Protein AF-K3YM99-F1 (afdb_monomer)

Mean predicted aligned error: 8.45 Å

Secondary structure (DSSP, 8-state):
-------HHHHHHHHSTTPPPPHHHHHHHHHHHHHHHHHHTTSTTPPPEEE--HHHHHHHT-TT--GGG--THHHHHTT--GGG-SEEEEEEEETTEEEEEEEE-TTS---TT-PPP-PPP-PPPSSGGGHHHHHHHHHHH--SS------STTHHHHHHHHHHHHHH-TT-----HHHHHHHHHHHHHHTT--GGGTS------

Sequence (205 aa):
NGYCWVDQYKLSLSTMTGGWVHFHVMDCFSKMLSCHQQLIANLEGHIHQKYFEQNTVNILMTKSLNLECFKVDFLELVGFSLYNAGLVHIPCFNLNQWLLIVANFMHNNYNVIEFQLQYISVPKYKFRYDSGIYRIQFMQTYNGTRTVAFSNEDVIVIRAKFLYQLCTSQFNKTKSEFIRKFLKDNNKRARTYDWSSKVPIMPKL

InterPro domains:
  IPR038765 Papain-like cysteine peptidase superfamily [SSF54001] (16-171)

Solvent-accessible surface area (backbone atoms only — not comparable to full-atom values): 12772 Å² total; per-residue (Å²): 136,80,91,80,79,72,56,70,65,58,48,47,43,31,43,41,89,90,25,48,55,38,68,58,56,52,31,47,49,26,50,54,51,39,56,53,42,64,76,46,65,86,45,87,91,59,73,41,58,44,48,50,38,60,70,59,45,52,57,75,67,41,88,82,62,66,70,88,74,57,55,82,57,55,46,45,75,74,74,42,54,74,93,68,42,21,35,39,40,41,61,41,84,53,96,83,32,48,45,70,50,68,54,79,38,74,78,82,75,76,58,92,88,66,79,81,90,79,86,73,88,69,73,78,72,88,50,63,44,50,28,38,58,53,43,55,52,38,72,76,40,50,75,89,79,53,56,74,84,67,60,70,82,46,49,65,58,50,28,53,51,50,51,47,50,60,73,66,35,89,90,53,84,80,88,49,64,67,57,53,50,51,50,62,61,40,62,70,50,56,80,75,57,75,69,64,82,83,48,91,58,81,76,91,123

Foldseek 3Di:
DDDQDDDPVQLCQVLDPVRANDLSLVQLLQVLVQVVLVVCVPPPPDQREHEDGPVRLCVVPPPPDPPVPDDPCPCVVVVDDLQRHQKYWRWDQDPLATDIDIDGCNVVDDDPVDDDDDDADAEDAPDRRLRSLRSSQCSQAPPRHHGDHDYNVCSNVSSVVSSVCSLARPPDDDPDPVSVVVNVVCVVVVVPDDPCPPGPHPDPD

pLDDT: mean 81.98, std 17.25, range [25.78, 98.06]

Nearest PDB structures (foldseek):
  2io1-assembly3_E  TM=7.759E-01  e=9.306E-05  Homo sapiens
  2iy1-assembly2_C  TM=7.668E-01  e=1.423E-04  Homo sapiens
  2xre-assembly1_B  TM=7.768E-01  e=1.708E-04  Homo sapiens
  2xph-assembly1_A  TM=7.604E-01  e=1.512E-04  Homo sapiens
  2ckg-assembly2_B  TM=7.733E-01  e=3.134E-04  Homo sapiens

Radius of gyration: 17.78 Å; Cα contacts (8 Å, |Δi|>4): 208; chains: 1; bounding box: 40×35×54 Å

Structure (mmCIF, N/CA/C/O backbone):
data_AF-K3YM99-F1
#
_entry.id   AF-K3YM99-F1
#
loop_
_atom_site.group_PDB
_atom_site.id
_atom_site.type_symbol
_atom_site.label_atom_id
_atom_site.label_alt_id
_atom_site.label_comp_id
_atom_site.label_asym_id
_atom_site.label_entity_id
_atom_site.label_seq_id
_atom_site.pdbx_PDB_ins_code
_atom_site.Cartn_x
_atom_site.Cartn_y
_atom_site.Cartn_z
_atom_site.occupancy
_atom_site.B_iso_or_equiv
_atom_site.auth_seq_id
_atom_site.auth_comp_id
_atom_site.auth_asym_id
_atom_site.auth_atom_id
_atom_site.pdbx_PDB_model_num
ATOM 1 N N . ASN A 1 1 ? -6.354 17.317 -0.411 1.00 56.72 1 ASN A N 1
ATOM 2 C CA . ASN A 1 1 ? -5.275 16.339 -0.690 1.00 56.72 1 ASN A CA 1
ATOM 3 C C . ASN A 1 1 ? -4.257 16.925 -1.649 1.00 56.72 1 ASN A C 1
ATOM 5 O O . ASN A 1 1 ? -4.622 17.299 -2.755 1.00 56.72 1 ASN A O 1
ATOM 9 N N . GLY A 1 2 ? -3.003 17.053 -1.209 1.00 72.62 2 GLY A N 1
ATOM 10 C CA . GLY A 1 2 ? -1.902 17.528 -2.052 1.00 72.62 2 GLY A CA 1
ATOM 11 C C . GLY A 1 2 ? -1.426 16.470 -3.053 1.00 72.62 2 GLY A C 1
ATOM 12 O O . GLY A 1 2 ? -1.725 15.282 -2.913 1.00 72.62 2 GLY A O 1
ATOM 13 N N . TYR A 1 3 ? -0.649 16.885 -4.050 1.00 81.25 3 TYR A N 1
ATOM 14 C CA . TYR A 1 3 ? -0.033 15.976 -5.022 1.00 81.25 3 TYR A CA 1
ATOM 15 C C . TYR A 1 3 ? 1.012 15.059 -4.356 1.00 81.25 3 TYR A C 1
ATOM 17 O O . TYR A 1 3 ? 1.673 15.460 -3.402 1.00 81.25 3 TYR A O 1
ATOM 25 N N . CYS A 1 4 ? 1.164 13.821 -4.839 1.00 88.00 4 CYS A N 1
ATOM 26 C CA . CYS A 1 4 ? 2.340 12.985 -4.566 1.00 88.00 4 CYS A CA 1
ATOM 27 C C . CYS A 1 4 ? 3.141 12.854 -5.861 1.00 88.00 4 CYS A C 1
ATOM 29 O O . CYS A 1 4 ? 2.558 12.698 -6.936 1.00 88.00 4 CYS A O 1
ATOM 31 N N . TRP A 1 5 ? 4.463 12.946 -5.758 1.00 88.31 5 TRP A N 1
ATOM 32 C CA . TRP A 1 5 ? 5.368 12.816 -6.890 1.00 88.31 5 TRP A CA 1
ATOM 33 C C . TRP A 1 5 ? 6.353 11.691 -6.619 1.00 88.31 5 TRP A C 1
ATOM 35 O O . TRP A 1 5 ? 6.975 11.633 -5.560 1.00 88.31 5 TRP A O 1
ATOM 45 N N . VAL A 1 6 ? 6.536 10.832 -7.615 1.00 91.56 6 VAL A N 1
ATOM 46 C CA . VAL A 1 6 ? 7.605 9.843 -7.633 1.00 91.56 6 VAL A CA 1
ATOM 47 C C . VAL A 1 6 ? 8.420 10.030 -8.904 1.00 91.56 6 VAL A C 1
ATOM 49 O O . VAL A 1 6 ? 7.874 10.206 -9.994 1.00 91.56 6 VAL A O 1
ATOM 52 N N . ASP A 1 7 ? 9.739 10.048 -8.754 1.00 91.81 7 ASP A N 1
ATOM 53 C CA . ASP A 1 7 ? 10.651 10.078 -9.889 1.00 91.81 7 ASP A CA 1
ATOM 54 C C . ASP A 1 7 ? 10.785 8.685 -10.529 1.00 91.81 7 ASP A C 1
ATOM 56 O O . ASP A 1 7 ? 10.438 7.652 -9.947 1.00 91.81 7 ASP A O 1
ATOM 60 N N . GLN A 1 8 ? 11.287 8.656 -11.765 1.00 89.69 8 GLN A N 1
ATOM 61 C CA . GLN A 1 8 ? 11.447 7.415 -12.521 1.00 89.69 8 GLN A CA 1
ATOM 62 C C . GLN A 1 8 ? 12.364 6.418 -11.805 1.00 89.69 8 GLN A C 1
ATOM 64 O O . GLN A 1 8 ? 12.120 5.215 -11.878 1.00 89.69 8 GLN A O 1
ATOM 69 N N . TYR A 1 9 ? 13.391 6.897 -11.102 1.00 92.81 9 TYR A N 1
ATOM 70 C CA . TYR A 1 9 ? 14.349 6.049 -10.402 1.00 92.81 9 TYR A CA 1
ATOM 71 C C . TYR A 1 9 ? 13.684 5.282 -9.252 1.00 92.81 9 TYR A C 1
ATOM 73 O O . TYR A 1 9 ? 13.698 4.051 -9.243 1.00 92.81 9 TYR A O 1
ATOM 81 N N . LYS A 1 10 ? 13.009 5.988 -8.335 1.00 95.06 10 LYS A N 1
ATOM 82 C CA . LYS A 1 10 ? 12.275 5.393 -7.208 1.00 95.06 10 LYS A CA 1
ATOM 83 C C . LYS A 1 10 ? 11.190 4.435 -7.684 1.00 95.06 10 LYS A C 1
ATOM 85 O O . LYS A 1 10 ? 11.034 3.361 -7.102 1.00 95.06 10 LYS A O 1
ATOM 90 N N . LEU A 1 11 ? 10.458 4.799 -8.739 1.00 93.50 11 LEU A N 1
ATOM 91 C CA . LEU A 1 11 ? 9.418 3.943 -9.308 1.00 93.50 11 LEU A CA 1
ATOM 92 C C . LEU A 1 11 ? 10.006 2.664 -9.920 1.00 93.50 11 LEU A C 1
ATOM 94 O O . LEU A 1 11 ? 9.505 1.573 -9.648 1.00 93.50 11 LEU A O 1
ATOM 98 N N . SER A 1 12 ? 11.085 2.784 -10.697 1.00 91.19 12 SER A N 1
ATOM 99 C CA . SER A 1 12 ? 11.737 1.638 -11.346 1.00 91.19 12 SER A CA 1
ATOM 100 C C . SER A 1 12 ? 12.315 0.678 -10.310 1.00 91.19 12 SER A C 1
ATOM 102 O O . SER A 1 12 ? 12.021 -0.514 -10.347 1.00 91.19 12 SER A O 1
ATOM 104 N N . LEU A 1 13 ? 13.044 1.196 -9.316 1.00 94.50 13 LEU A N 1
ATOM 105 C CA . LEU A 1 13 ? 13.561 0.376 -8.221 1.00 94.50 13 LEU A CA 1
ATOM 106 C C . LEU A 1 13 ? 12.447 -0.282 -7.408 1.00 94.50 13 LEU A C 1
ATOM 108 O O . LEU A 1 13 ? 12.600 -1.417 -6.987 1.00 94.50 13 LEU A O 1
ATOM 112 N N . SER A 1 14 ? 11.316 0.390 -7.204 1.00 96.25 14 SER A N 1
ATOM 113 C CA . SER A 1 14 ? 10.206 -0.191 -6.441 1.00 96.25 14 SER A CA 1
ATOM 114 C C . SER A 1 14 ? 9.474 -1.303 -7.185 1.00 96.25 14 SER A C 1
ATOM 116 O O . SER A 1 14 ? 8.823 -2.127 -6.550 1.00 96.25 14 SER A O 1
ATOM 118 N N . THR A 1 15 ? 9.556 -1.327 -8.516 1.00 93.06 15 THR A N 1
ATOM 119 C CA . THR A 1 15 ? 8.793 -2.248 -9.372 1.00 93.06 15 THR A CA 1
ATOM 120 C C . THR A 1 15 ? 9.658 -3.333 -10.012 1.00 93.06 15 THR A C 1
ATOM 122 O O . THR A 1 15 ? 9.119 -4.359 -10.409 1.00 93.06 15 THR A O 1
ATOM 125 N N . MET A 1 16 ? 10.985 -3.196 -10.035 1.00 94.19 16 MET A N 1
ATOM 126 C CA . MET A 1 16 ? 11.882 -4.254 -10.513 1.00 94.19 16 MET A CA 1
ATOM 127 C C . MET A 1 16 ? 11.974 -5.444 -9.544 1.00 94.19 16 MET A C 1
ATOM 129 O O . MET A 1 16 ? 11.747 -5.315 -8.339 1.00 94.19 16 MET A O 1
ATOM 133 N N . THR A 1 17 ? 12.359 -6.611 -10.058 1.00 93.69 17 THR A N 1
ATOM 134 C CA . THR A 1 17 ? 12.665 -7.797 -9.244 1.00 93.69 17 THR A CA 1
ATOM 135 C C . THR A 1 17 ? 13.801 -7.507 -8.258 1.00 93.69 17 THR A C 1
ATOM 137 O O . THR A 1 17 ? 14.795 -6.884 -8.623 1.00 93.69 17 THR A O 1
ATOM 140 N N . GLY A 1 18 ? 13.656 -7.934 -6.999 1.00 93.81 18 GLY A N 1
ATOM 141 C CA . GLY A 1 18 ? 14.628 -7.642 -5.930 1.00 93.81 18 GLY A CA 1
ATOM 142 C C . GLY A 1 18 ? 14.528 -6.229 -5.343 1.00 93.81 18 GLY A C 1
ATOM 143 O O . GLY A 1 18 ? 15.205 -5.906 -4.369 1.00 93.81 18 GLY A O 1
ATOM 144 N N . GLY A 1 19 ? 13.680 -5.382 -5.923 1.00 95.38 19 GLY A N 1
ATOM 145 C CA . GLY A 1 19 ? 13.523 -3.989 -5.552 1.00 95.38 19 GLY A CA 1
ATOM 146 C C . GLY A 1 19 ? 12.604 -3.758 -4.352 1.00 95.38 19 GLY A C 1
ATOM 147 O O . GLY A 1 19 ? 11.525 -4.351 -4.254 1.00 95.38 19 GLY A O 1
ATOM 148 N N . TRP A 1 20 ? 13.006 -2.859 -3.454 1.00 97.00 20 TRP A N 1
ATOM 149 C CA . TRP A 1 20 ? 12.193 -2.430 -2.314 1.00 97.00 20 TRP A CA 1
ATOM 150 C C . TRP A 1 20 ? 11.190 -1.359 -2.726 1.00 97.00 20 TRP A C 1
ATOM 152 O O . TRP A 1 20 ? 11.562 -0.369 -3.353 1.00 97.00 20 TRP A O 1
ATOM 162 N N . VAL A 1 21 ? 9.934 -1.508 -2.300 1.00 97.69 21 VAL A N 1
ATOM 163 C CA . VAL A 1 21 ? 8.934 -0.447 -2.469 1.00 97.69 21 VAL A CA 1
ATOM 164 C C . VAL A 1 21 ? 9.325 0.760 -1.620 1.00 97.69 21 VAL A C 1
ATOM 166 O O . VAL A 1 21 ? 9.369 0.680 -0.392 1.00 97.69 21 VAL A O 1
ATOM 169 N N . HIS A 1 22 ? 9.599 1.879 -2.284 1.00 96.94 22 HIS A N 1
ATOM 170 C CA . HIS A 1 22 ? 9.892 3.160 -1.654 1.00 96.94 22 HIS A CA 1
ATOM 171 C C . HIS A 1 22 ? 8.612 3.784 -1.068 1.00 96.94 22 HIS A C 1
ATOM 173 O O . HIS A 1 22 ? 7.539 3.665 -1.658 1.00 96.94 22 HIS A O 1
ATOM 179 N N . PHE A 1 23 ? 8.708 4.520 0.044 1.00 95.38 23 PHE A N 1
ATOM 180 C CA . PHE A 1 23 ? 7.537 5.114 0.711 1.00 95.38 23 PHE A CA 1
ATOM 181 C C . PHE A 1 23 ? 6.733 6.063 -0.197 1.00 95.38 23 PHE A C 1
ATOM 183 O O . PHE A 1 23 ? 5.523 5.931 -0.273 1.00 95.38 23 PHE A O 1
ATOM 190 N N . HIS A 1 24 ? 7.382 6.910 -1.008 1.00 95.56 24 HIS A N 1
ATOM 191 C CA . HIS A 1 24 ? 6.669 7.690 -2.039 1.00 95.56 24 HIS A CA 1
ATOM 192 C C . HIS A 1 24 ? 5.866 6.838 -3.044 1.00 95.56 24 HIS A C 1
ATOM 194 O O . HIS A 1 24 ? 4.837 7.292 -3.534 1.00 95.56 24 HIS A O 1
ATOM 200 N N . VAL A 1 25 ? 6.313 5.617 -3.375 1.00 96.56 25 VAL A N 1
ATOM 201 C CA . VAL A 1 25 ? 5.539 4.707 -4.241 1.00 96.56 25 VAL A CA 1
ATOM 202 C C . VAL A 1 25 ? 4.337 4.157 -3.480 1.00 96.56 25 VAL A C 1
ATOM 204 O O . VAL A 1 25 ? 3.243 4.126 -4.040 1.00 96.56 25 VAL A O 1
ATOM 207 N N . MET A 1 26 ? 4.509 3.793 -2.206 1.00 97.44 26 MET A N 1
ATOM 208 C CA . MET A 1 26 ? 3.396 3.414 -1.329 1.00 97.44 26 MET A CA 1
ATOM 209 C C . MET A 1 26 ? 2.360 4.545 -1.221 1.00 97.44 26 MET A C 1
ATOM 211 O O . MET A 1 26 ? 1.177 4.299 -1.428 1.00 97.44 26 MET A O 1
ATOM 215 N N . ASP A 1 27 ? 2.795 5.792 -1.019 1.00 96.00 27 ASP A N 1
ATOM 216 C CA . ASP A 1 27 ? 1.914 6.967 -0.967 1.00 96.00 27 ASP A CA 1
ATOM 217 C C . ASP A 1 27 ? 1.163 7.192 -2.283 1.00 96.00 27 ASP A C 1
ATOM 219 O O . ASP A 1 27 ? -0.022 7.532 -2.275 1.00 96.00 27 ASP A O 1
ATOM 223 N N . CYS A 1 28 ? 1.821 6.969 -3.428 1.00 95.44 28 CYS A N 1
ATOM 224 C CA . CYS A 1 28 ? 1.155 7.011 -4.730 1.00 95.44 28 CYS A CA 1
ATOM 225 C C . CYS A 1 28 ? 0.026 5.972 -4.811 1.00 95.44 28 CYS A C 1
ATOM 227 O O . CYS A 1 28 ? -1.057 6.298 -5.300 1.00 95.44 28 CYS A O 1
ATOM 229 N N . PHE A 1 29 ? 0.241 4.753 -4.302 1.00 96.25 29 PHE A N 1
ATOM 230 C CA . PHE A 1 29 ? -0.818 3.745 -4.204 1.00 96.25 29 PHE A CA 1
ATOM 231 C C . PHE A 1 29 ? -1.921 4.163 -3.231 1.00 96.25 29 PHE A C 1
ATOM 233 O O . PHE A 1 29 ? -3.083 4.140 -3.628 1.00 96.25 29 PHE A O 1
ATOM 240 N N . SER A 1 30 ? -1.593 4.604 -2.013 1.00 95.56 30 SER A N 1
ATOM 241 C CA . SER A 1 30 ? -2.581 5.078 -1.030 1.00 95.56 30 SER A CA 1
ATOM 242 C C . SER A 1 30 ? -3.477 6.181 -1.604 1.00 95.56 30 SER A C 1
ATOM 244 O O . SER A 1 30 ? -4.703 6.112 -1.485 1.00 95.56 30 SER A O 1
ATOM 246 N N . LYS A 1 31 ? -2.899 7.169 -2.303 1.00 93.75 31 LYS A N 1
ATOM 247 C CA . LYS A 1 31 ? -3.666 8.242 -2.959 1.00 93.75 31 LYS A CA 1
ATOM 248 C C . LYS A 1 31 ? -4.509 7.736 -4.114 1.00 93.75 31 LYS A C 1
ATOM 250 O O . LYS A 1 31 ? -5.690 8.060 -4.183 1.00 93.75 31 LYS A O 1
ATOM 255 N N . MET A 1 32 ? -3.924 6.939 -5.006 1.00 94.19 32 MET A N 1
ATOM 256 C CA . MET A 1 32 ? -4.647 6.387 -6.150 1.00 94.19 32 MET A CA 1
ATOM 257 C C . MET A 1 32 ? -5.848 5.552 -5.690 1.00 94.19 32 MET A C 1
ATOM 259 O O . MET A 1 32 ? -6.939 5.702 -6.234 1.00 94.19 32 MET A O 1
ATOM 263 N N . LEU A 1 33 ? -5.668 4.699 -4.678 1.00 94.31 33 LEU A N 1
ATOM 264 C CA . LEU A 1 33 ? -6.749 3.900 -4.105 1.00 94.31 33 LEU A CA 1
ATOM 265 C C . LEU A 1 33 ? -7.797 4.784 -3.422 1.00 94.31 33 LEU A C 1
ATOM 267 O O . LEU A 1 33 ? -8.984 4.570 -3.640 1.00 94.31 33 LEU A O 1
ATOM 271 N N . SER A 1 34 ? -7.386 5.832 -2.702 1.00 92.12 34 SER A N 1
ATOM 272 C CA . SER A 1 34 ? -8.318 6.815 -2.127 1.00 92.12 34 SER A CA 1
ATOM 273 C C . SER A 1 34 ? -9.172 7.508 -3.198 1.00 92.12 34 SER A C 1
ATOM 275 O O . SER A 1 34 ? -10.373 7.680 -3.011 1.00 92.12 34 SER A O 1
ATOM 277 N N . CYS A 1 35 ? -8.586 7.874 -4.343 1.00 91.75 35 CYS A N 1
ATOM 278 C CA . CYS A 1 35 ? -9.335 8.439 -5.467 1.00 91.75 35 CYS A CA 1
ATOM 279 C C . CYS A 1 35 ? -10.307 7.423 -6.084 1.00 91.75 35 CYS A C 1
ATOM 281 O O . CYS A 1 35 ? -11.428 7.789 -6.425 1.00 91.75 35 CYS A O 1
ATOM 283 N N . HIS A 1 36 ? -9.922 6.147 -6.198 1.00 90.94 36 HIS A N 1
ATOM 284 C CA . HIS A 1 36 ? -10.840 5.104 -6.664 1.00 90.94 36 HIS A CA 1
ATOM 285 C C . HIS A 1 36 ? -12.025 4.905 -5.711 1.00 90.94 36 HIS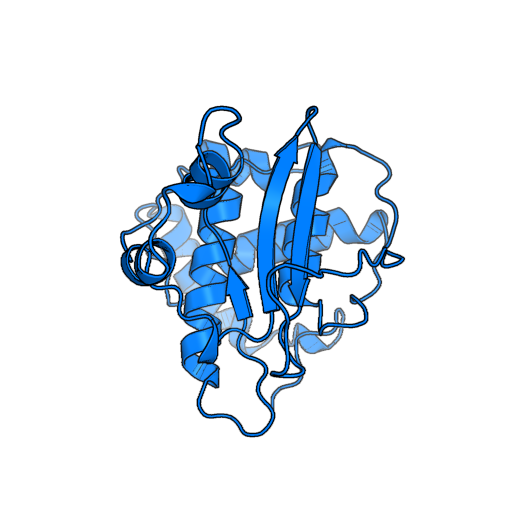 A C 1
ATOM 287 O O . HIS A 1 36 ? -13.146 4.778 -6.188 1.00 90.94 36 HIS A O 1
ATOM 293 N N . GLN A 1 37 ? -11.806 4.941 -4.392 1.00 89.31 37 GLN A N 1
ATOM 294 C CA . GLN A 1 37 ? -12.883 4.833 -3.397 1.00 89.31 37 GLN A CA 1
ATOM 295 C C . GLN A 1 37 ? -13.939 5.931 -3.568 1.00 89.31 37 GLN A C 1
ATOM 297 O O . GLN A 1 37 ? -15.130 5.662 -3.470 1.00 89.31 37 GLN A O 1
ATOM 302 N N . GLN A 1 38 ? -13.527 7.154 -3.912 1.00 87.31 38 GLN A N 1
ATOM 303 C CA . GLN A 1 38 ? -14.464 8.254 -4.167 1.00 87.31 38 GLN A CA 1
ATOM 304 C C . GLN A 1 38 ? -15.387 7.998 -5.367 1.00 87.31 38 GLN A C 1
ATOM 306 O O . GLN A 1 38 ? -16.514 8.482 -5.368 1.00 87.31 38 GLN A O 1
ATOM 311 N N . LEU A 1 39 ? -14.943 7.233 -6.372 1.00 88.75 39 LEU A N 1
ATOM 312 C CA . LEU A 1 39 ? -15.772 6.906 -7.538 1.00 88.75 39 LEU A CA 1
ATOM 313 C C . LEU A 1 39 ? -16.883 5.903 -7.221 1.00 88.75 39 LEU A C 1
ATOM 315 O O . LEU A 1 39 ? -17.899 5.891 -7.907 1.00 88.75 39 LEU A O 1
ATOM 319 N N . ILE A 1 40 ? -16.675 5.057 -6.212 1.00 88.56 40 ILE A N 1
ATOM 320 C CA . ILE A 1 40 ? -17.592 3.972 -5.842 1.00 88.56 40 ILE A CA 1
ATOM 321 C C . ILE A 1 40 ? -18.332 4.243 -4.528 1.00 88.56 40 ILE A C 1
ATOM 323 O O . ILE A 1 40 ? -19.094 3.398 -4.072 1.00 88.56 40 ILE A O 1
ATOM 327 N N . ALA A 1 41 ? -18.153 5.431 -3.944 1.00 84.94 41 ALA A N 1
ATOM 328 C CA . ALA A 1 41 ? -18.715 5.802 -2.646 1.00 84.94 41 ALA A CA 1
ATOM 329 C C . ALA A 1 41 ? -20.252 5.732 -2.588 1.00 84.94 41 ALA A C 1
ATOM 331 O O . ALA A 1 41 ? -20.806 5.523 -1.516 1.00 84.94 41 ALA A O 1
ATOM 332 N N . ASN A 1 42 ? -20.925 5.885 -3.732 1.00 85.19 42 ASN A N 1
ATOM 333 C CA . ASN A 1 42 ? -22.387 5.865 -3.832 1.00 85.19 42 ASN A CA 1
ATOM 334 C C . ASN A 1 42 ? -22.958 4.482 -4.192 1.00 85.19 42 ASN A C 1
ATOM 336 O O . ASN A 1 42 ? -24.165 4.367 -4.397 1.00 85.19 42 ASN A O 1
ATOM 340 N N . LEU A 1 43 ? -22.118 3.450 -4.331 1.00 87.44 43 LEU A N 1
ATOM 341 C CA . LEU A 1 43 ? -22.596 2.097 -4.607 1.00 87.44 43 LEU A CA 1
ATOM 342 C C . LEU A 1 43 ? -23.141 1.462 -3.326 1.00 87.44 43 LEU A C 1
ATOM 344 O O . LEU A 1 43 ? -22.515 1.522 -2.267 1.00 87.44 43 LEU A O 1
ATOM 348 N N . GLU A 1 44 ? -24.309 0.835 -3.423 1.00 84.88 44 GLU A N 1
ATOM 349 C CA . GLU A 1 44 ? -24.925 0.146 -2.293 1.00 84.88 44 GLU A CA 1
ATOM 350 C C . GLU A 1 44 ? -24.030 -0.999 -1.785 1.00 84.88 44 GLU A C 1
ATOM 352 O O . GLU A 1 44 ? -23.402 -1.717 -2.564 1.00 84.88 44 GLU A O 1
ATOM 357 N N . GLY A 1 45 ? -23.931 -1.147 -0.459 1.00 82.69 45 GLY A N 1
ATOM 358 C CA . GLY A 1 45 ? -23.073 -2.154 0.179 1.00 82.69 45 GLY A CA 1
ATOM 359 C C . GLY A 1 45 ? -21.570 -1.853 0.115 1.00 82.69 45 GLY A C 1
ATOM 360 O O . GLY A 1 45 ? -20.758 -2.671 0.551 1.00 82.69 45 GLY A O 1
ATOM 361 N N . HIS A 1 46 ? -21.174 -0.690 -0.410 1.00 84.94 46 HIS A N 1
ATOM 362 C CA . HIS A 1 46 ? -19.779 -0.283 -0.466 1.00 84.94 46 HIS A CA 1
ATOM 363 C C . HIS A 1 46 ? -19.200 -0.013 0.932 1.00 84.94 46 HIS A C 1
ATOM 365 O O . HIS A 1 46 ? -19.694 0.820 1.689 1.00 84.94 46 HIS A O 1
ATOM 371 N N . ILE A 1 47 ? -18.092 -0.685 1.253 1.00 87.81 47 ILE A N 1
ATOM 372 C CA . ILE A 1 47 ? -17.307 -0.418 2.461 1.00 87.81 47 ILE A CA 1
ATOM 373 C C . ILE A 1 47 ? -16.314 0.700 2.156 1.00 87.81 47 ILE A C 1
ATOM 375 O O . ILE A 1 47 ? -15.391 0.496 1.365 1.00 87.81 47 ILE A O 1
ATOM 379 N N . HIS A 1 48 ? -16.459 1.841 2.831 1.00 88.94 48 HIS A N 1
ATOM 380 C CA . HIS A 1 48 ? -15.546 2.967 2.662 1.00 88.94 48 HIS A CA 1
ATOM 381 C C . HIS A 1 48 ? -14.142 2.625 3.173 1.00 88.94 48 HIS A C 1
ATOM 383 O O . HIS A 1 48 ? -13.945 2.357 4.364 1.00 88.94 48 HIS A O 1
ATOM 389 N N . GLN A 1 49 ? -13.152 2.661 2.281 1.00 91.75 49 GLN A N 1
ATOM 390 C CA . GLN A 1 49 ? -11.755 2.410 2.635 1.00 91.75 49 GLN A CA 1
ATOM 391 C C . GLN A 1 49 ? -10.951 3.710 2.654 1.00 91.75 49 GLN A C 1
ATOM 393 O O . GLN A 1 49 ? -10.982 4.511 1.719 1.00 91.75 49 GLN A O 1
ATOM 398 N N . LYS A 1 50 ? -10.164 3.894 3.712 1.00 91.69 50 LYS A N 1
ATOM 399 C CA . LYS A 1 50 ? -9.208 4.989 3.865 1.00 91.69 50 LYS A CA 1
ATOM 400 C C . LYS A 1 50 ? -7.792 4.431 3.829 1.00 91.69 50 LYS A C 1
ATOM 402 O O . LYS A 1 50 ? -7.517 3.400 4.436 1.00 91.69 50 LYS A O 1
ATOM 407 N N . TYR A 1 51 ? -6.878 5.142 3.178 1.00 93.75 51 TYR A N 1
ATOM 408 C CA . TYR A 1 51 ? -5.470 4.760 3.103 1.00 93.75 51 TYR A CA 1
ATOM 409 C C . TYR A 1 51 ? -4.604 5.894 3.642 1.00 93.75 51 TYR A C 1
ATOM 411 O O . TYR A 1 51 ? -4.679 7.020 3.147 1.00 93.75 51 TYR A O 1
ATOM 419 N N . PHE A 1 52 ? -3.801 5.613 4.66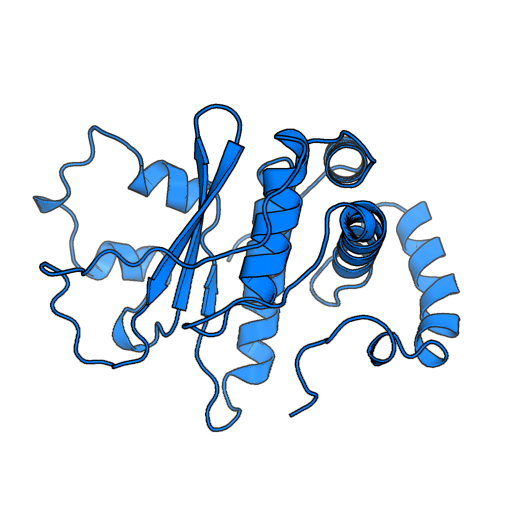7 1.00 92.75 52 PHE A N 1
ATOM 420 C CA . PHE A 1 52 ? -2.882 6.596 5.230 1.00 92.75 52 PHE A CA 1
ATOM 421 C C . PHE A 1 52 ? -1.606 6.705 4.396 1.00 92.75 52 PHE A C 1
ATOM 423 O O . PHE A 1 52 ? -1.084 5.724 3.859 1.00 92.75 52 PHE A O 1
ATOM 430 N N . GLU A 1 53 ? -1.131 7.941 4.285 1.00 92.06 53 GLU A N 1
ATOM 431 C CA . GLU A 1 53 ? 0.158 8.289 3.694 1.00 92.06 53 GLU A CA 1
ATOM 432 C C . GLU A 1 53 ? 1.245 8.241 4.769 1.00 92.06 53 GLU A C 1
ATOM 434 O O . GLU A 1 53 ? 0.971 8.416 5.962 1.00 92.06 53 GLU A O 1
ATOM 439 N N . GLN A 1 54 ? 2.496 8.076 4.347 1.00 90.94 54 GLN A N 1
ATOM 440 C CA . GLN A 1 54 ? 3.650 7.941 5.227 1.00 90.94 54 GLN A CA 1
ATOM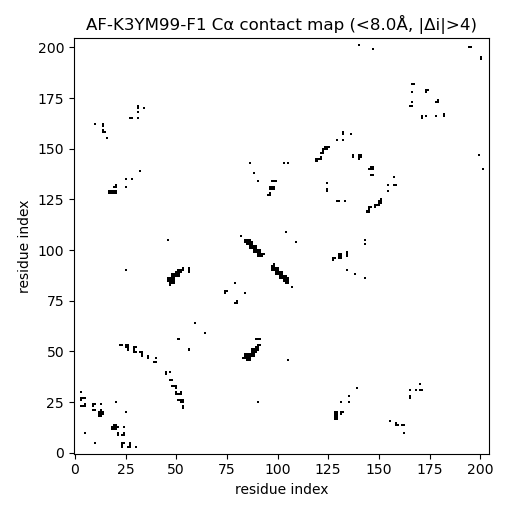 441 C C . GLN A 1 54 ? 3.766 9.094 6.230 1.00 90.94 54 GLN A C 1
ATOM 443 O O . GLN A 1 54 ? 4.139 8.860 7.373 1.00 90.94 54 GLN A O 1
ATOM 448 N N . ASN A 1 55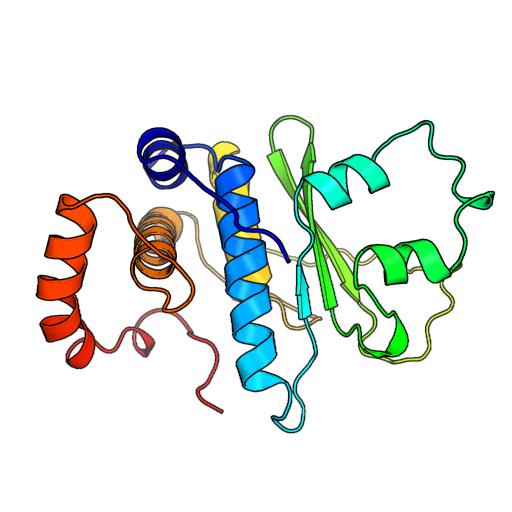 ? 3.410 10.324 5.850 1.00 88.38 55 ASN A N 1
ATOM 449 C CA . ASN A 1 55 ? 3.429 11.467 6.770 1.00 88.38 55 ASN A CA 1
ATOM 450 C C . ASN A 1 55 ? 2.448 11.287 7.937 1.00 88.38 55 ASN A C 1
ATOM 452 O O . ASN A 1 55 ? 2.817 11.513 9.087 1.00 88.38 55 ASN A O 1
ATOM 456 N N . THR A 1 56 ? 1.225 10.831 7.658 1.00 86.69 56 THR A N 1
ATOM 457 C CA . THR A 1 56 ? 0.222 10.530 8.687 1.00 86.69 56 THR A CA 1
ATOM 458 C C . THR A 1 56 ? 0.691 9.380 9.572 1.00 86.69 56 THR A C 1
ATOM 460 O O . THR A 1 56 ? 0.612 9.474 10.793 1.00 86.69 56 THR A O 1
ATOM 463 N N . VAL A 1 57 ? 1.242 8.322 8.968 1.00 88.81 57 VAL A N 1
ATOM 464 C CA . VAL A 1 57 ? 1.784 7.175 9.710 1.00 88.81 57 VAL A CA 1
ATOM 465 C C . VAL A 1 57 ? 2.947 7.598 10.610 1.00 88.81 57 VAL A C 1
ATOM 467 O O . VAL A 1 57 ? 2.982 7.216 11.773 1.00 88.81 57 VAL A O 1
ATOM 470 N N . ASN A 1 58 ? 3.870 8.426 10.120 1.00 86.94 58 ASN A N 1
ATOM 471 C CA . ASN A 1 58 ? 5.010 8.913 10.898 1.00 86.94 58 ASN A CA 1
ATOM 472 C C . ASN A 1 58 ? 4.567 9.715 12.122 1.00 86.94 58 ASN A C 1
ATOM 474 O O . ASN A 1 58 ? 5.133 9.528 13.197 1.00 86.94 58 ASN A O 1
ATOM 478 N N . ILE A 1 59 ? 3.549 10.570 11.970 1.00 83.62 59 ILE A N 1
ATOM 479 C CA . ILE A 1 59 ? 2.946 11.275 13.102 1.00 83.62 59 ILE A CA 1
ATOM 480 C C . ILE A 1 59 ? 2.429 10.232 14.093 1.00 83.62 59 ILE A C 1
ATOM 482 O O . ILE A 1 59 ? 2.949 10.165 15.195 1.00 83.62 59 ILE A O 1
ATOM 486 N N . LEU A 1 60 ? 1.527 9.335 13.686 1.00 79.56 60 LEU A N 1
ATOM 487 C CA . LEU A 1 60 ? 0.919 8.345 14.590 1.00 79.56 60 LEU A CA 1
ATOM 488 C C . LEU A 1 60 ? 1.934 7.428 15.294 1.00 79.56 60 LEU A C 1
ATOM 490 O O . LEU A 1 60 ? 1.702 7.009 16.423 1.00 79.56 60 LEU A O 1
ATOM 494 N N . MET A 1 61 ? 3.065 7.128 14.652 1.00 80.06 61 MET A N 1
ATOM 495 C CA . MET A 1 61 ? 4.118 6.267 15.202 1.00 80.06 61 MET A CA 1
ATOM 496 C C . MET A 1 61 ? 5.157 7.022 16.053 1.00 80.06 61 MET A C 1
ATOM 498 O O . MET A 1 61 ? 6.104 6.410 16.558 1.00 80.06 61 MET A O 1
ATOM 502 N N . THR A 1 62 ? 5.024 8.341 16.217 1.00 82.25 62 THR A N 1
ATOM 503 C CA . THR A 1 62 ? 5.959 9.152 17.007 1.00 82.25 62 THR A CA 1
ATOM 504 C C . THR A 1 62 ? 5.787 8.863 18.502 1.00 82.25 62 THR A C 1
ATOM 506 O O . THR A 1 62 ? 4.783 9.222 19.107 1.00 82.25 62 THR A O 1
ATOM 509 N N . LYS A 1 63 ? 6.807 8.248 19.119 1.00 70.38 63 LYS A N 1
ATOM 510 C CA . LYS A 1 63 ? 6.798 7.785 20.525 1.00 70.38 63 LYS A CA 1
ATOM 511 C C . LYS A 1 63 ? 6.525 8.874 21.571 1.00 70.38 63 LYS A C 1
ATOM 513 O O . LYS A 1 63 ? 6.142 8.547 22.686 1.00 70.38 63 LYS A O 1
ATOM 518 N N . SER A 1 64 ? 6.780 10.137 21.241 1.00 65.44 64 SER A N 1
ATOM 519 C CA . SER A 1 64 ? 6.631 11.282 22.146 1.00 65.44 64 SER A CA 1
ATOM 520 C C . SER A 1 64 ? 5.294 12.008 22.003 1.00 65.44 64 SER A C 1
ATOM 522 O O . SER A 1 64 ? 5.111 13.058 22.616 1.00 65.44 64 SER A O 1
ATOM 524 N N . LEU A 1 65 ? 4.372 11.507 21.177 1.00 64.81 65 LEU A N 1
ATOM 525 C CA . LEU A 1 65 ? 3.033 12.073 21.123 1.00 64.81 65 LEU A CA 1
ATOM 526 C C . LEU A 1 65 ? 2.273 11.693 22.387 1.00 64.81 65 LEU A C 1
ATOM 528 O O . LEU A 1 65 ? 1.960 10.525 22.608 1.00 64.81 65 LEU A O 1
ATOM 532 N N . ASN A 1 66 ? 1.949 12.699 23.198 1.00 64.62 66 ASN A N 1
ATOM 533 C CA . ASN A 1 66 ? 0.941 12.531 24.229 1.00 64.62 66 ASN A CA 1
ATOM 534 C C . ASN A 1 66 ? -0.431 12.420 23.547 1.00 64.62 66 ASN A C 1
ATOM 536 O O . ASN A 1 66 ? -1.016 13.427 23.142 1.00 64.62 66 ASN A O 1
ATOM 540 N N . LEU A 1 67 ? -0.914 11.187 23.393 1.00 62.22 67 LEU A N 1
ATOM 541 C CA . LEU A 1 67 ? -2.200 10.887 22.766 1.00 62.22 67 LEU A CA 1
ATOM 542 C C . LEU A 1 67 ? -3.390 11.443 23.568 1.00 62.22 67 LEU A C 1
ATOM 544 O O . LEU A 1 67 ? -4.440 11.677 22.982 1.00 62.22 67 LEU A O 1
ATOM 548 N N . GLU A 1 68 ? -3.215 11.747 24.859 1.00 64.31 68 GLU A N 1
ATOM 549 C CA . GLU A 1 68 ? -4.245 12.380 25.699 1.00 64.31 68 GLU A CA 1
ATOM 550 C C . GLU A 1 68 ? -4.513 13.842 25.303 1.00 64.31 68 GLU A C 1
ATOM 552 O O . GLU A 1 68 ? -5.573 14.388 25.595 1.00 64.31 68 GLU A O 1
ATOM 557 N N . CYS A 1 69 ? -3.569 14.490 24.611 1.00 59.00 69 CYS A N 1
ATOM 558 C CA . CYS A 1 69 ? -3.712 15.871 24.145 1.00 59.00 69 CYS A CA 1
ATOM 559 C C . CYS A 1 69 ? -4.324 15.984 22.740 1.00 59.00 69 CYS A C 1
ATOM 561 O O . CYS A 1 69 ? -4.542 17.100 22.255 1.00 59.00 69 CYS A O 1
ATOM 563 N N . PHE A 1 70 ? -4.584 14.864 22.058 1.00 62.75 70 PHE A N 1
ATOM 564 C CA . PHE A 1 70 ? -5.197 14.892 20.736 1.00 62.75 70 PHE A CA 1
ATOM 565 C C . PHE A 1 70 ? -6.693 15.148 20.860 1.00 62.75 70 PHE A C 1
ATOM 567 O O . PHE A 1 70 ? -7.458 14.299 21.309 1.00 62.75 70 PHE A O 1
ATOM 574 N N . LYS A 1 71 ? -7.121 16.337 20.425 1.00 58.31 71 LYS A N 1
ATOM 575 C CA . LYS A 1 71 ? -8.543 16.618 20.223 1.00 58.31 71 LYS A CA 1
ATOM 576 C C . LYS A 1 71 ? -9.110 15.609 19.226 1.00 58.31 71 LYS A C 1
ATOM 578 O O . LYS A 1 71 ? -8.435 15.277 18.251 1.00 58.31 71 LYS A O 1
ATOM 583 N N . VAL A 1 72 ? -10.351 15.177 19.448 1.00 57.22 72 VAL A N 1
ATOM 584 C CA . VAL A 1 72 ? -11.124 14.326 18.522 1.00 57.22 72 VAL A CA 1
ATOM 585 C C . VAL A 1 72 ? -11.045 14.873 17.086 1.00 57.22 72 VAL A C 1
ATOM 587 O O . VAL A 1 72 ? -10.839 14.124 16.132 1.00 57.22 72 VAL A O 1
ATOM 590 N N . ASP A 1 73 ? -11.039 16.199 16.963 1.00 59.25 73 ASP A N 1
ATOM 591 C CA . ASP A 1 73 ? -10.953 16.937 15.705 1.00 59.25 73 ASP A CA 1
ATOM 592 C C . ASP A 1 73 ? -9.595 16.814 14.989 1.00 59.25 73 ASP A C 1
ATOM 594 O O . ASP A 1 73 ? -9.495 17.170 13.822 1.00 59.25 73 ASP A O 1
ATOM 598 N N . PHE A 1 74 ? -8.516 16.332 15.623 1.00 64.38 74 PHE A N 1
ATOM 599 C CA . PHE A 1 74 ? -7.213 16.209 14.947 1.00 64.38 74 PHE A CA 1
ATOM 600 C C . PHE A 1 74 ? -7.285 15.276 13.742 1.00 64.38 74 PHE A C 1
ATOM 602 O O . PHE A 1 74 ? -6.691 15.547 12.696 1.00 64.38 74 PHE A O 1
ATOM 609 N N . LEU A 1 75 ? -8.023 14.175 13.880 1.00 66.00 75 LEU A N 1
ATOM 610 C CA . LEU A 1 75 ? -8.225 13.284 12.755 1.00 66.00 75 LEU A CA 1
ATOM 611 C C . LEU A 1 75 ? -9.077 13.967 11.673 1.00 66.00 75 LEU A C 1
ATOM 613 O O . LEU A 1 75 ? -8.777 13.838 10.486 1.00 66.00 75 LEU A O 1
ATOM 617 N N . GLU A 1 76 ? -10.046 14.793 12.064 1.00 68.38 76 GLU A N 1
ATOM 618 C CA . GLU A 1 76 ? -10.831 15.602 11.127 1.00 68.38 76 GLU A CA 1
ATOM 619 C C . GLU A 1 76 ? -9.974 16.657 10.409 1.00 68.38 76 GLU A C 1
ATOM 621 O O . GLU A 1 76 ? -10.139 16.860 9.205 1.00 68.38 76 GLU A O 1
ATOM 626 N N . LEU A 1 77 ? -8.976 17.244 11.085 1.00 64.38 77 LEU A N 1
ATOM 627 C CA . LEU A 1 77 ? -8.000 18.174 10.499 1.00 64.38 77 LEU A CA 1
ATOM 628 C C . LEU A 1 77 ? -7.143 17.515 9.408 1.00 64.38 77 LEU A C 1
ATOM 630 O O . LEU A 1 77 ? -6.727 18.188 8.464 1.00 64.38 77 LEU A O 1
ATOM 634 N N . VAL A 1 78 ? -6.908 16.200 9.492 1.00 59.97 78 VAL A N 1
ATOM 635 C CA . VAL A 1 78 ? -6.269 15.417 8.415 1.00 59.97 78 VAL A CA 1
ATOM 636 C C . VAL A 1 78 ? -7.287 14.772 7.461 1.00 59.97 78 VAL A C 1
ATOM 638 O O . VAL A 1 78 ? -6.937 13.918 6.640 1.00 59.97 78 VAL A O 1
ATOM 641 N N . GLY A 1 79 ? -8.552 15.199 7.521 1.00 63.97 79 GLY A N 1
ATOM 642 C CA . GLY A 1 79 ? -9.631 14.760 6.638 1.00 63.97 79 GLY A CA 1
ATOM 643 C C . GLY A 1 79 ? -10.115 13.335 6.914 1.00 63.97 79 GLY A C 1
ATOM 644 O O . GLY A 1 79 ? -10.507 12.622 5.981 1.00 63.97 79 GLY A O 1
ATOM 645 N N . PHE A 1 80 ? -10.028 12.881 8.163 1.00 70.62 80 PHE A N 1
ATOM 646 C CA . PHE A 1 80 ? -10.536 11.596 8.629 1.00 70.62 80 PHE A CA 1
ATOM 647 C C . PHE A 1 80 ? -11.719 11.800 9.577 1.00 70.62 80 PHE A C 1
ATOM 649 O O . PHE A 1 80 ? -11.573 12.400 10.633 1.00 70.62 80 PHE A O 1
ATOM 656 N N . SER A 1 81 ? -12.875 11.246 9.214 1.00 72.56 81 SER A N 1
ATOM 657 C CA . SER A 1 81 ? -14.036 11.154 10.098 1.00 72.56 81 SER A CA 1
ATOM 658 C C . SER A 1 81 ? -14.278 9.690 10.431 1.00 72.56 81 SER A C 1
ATOM 660 O O . SER A 1 81 ? -14.408 8.867 9.520 1.00 72.56 81 SER A O 1
ATOM 662 N N . LEU A 1 82 ? -14.337 9.372 11.726 1.00 70.81 82 LEU A N 1
ATOM 663 C CA . LEU A 1 82 ? -14.589 8.011 12.204 1.00 70.81 82 LEU A CA 1
ATOM 664 C C . LEU A 1 82 ? -15.950 7.491 11.724 1.00 70.81 82 LEU A C 1
ATOM 666 O O . LEU A 1 82 ? -16.040 6.339 11.328 1.00 70.81 82 LEU A O 1
ATOM 670 N N . TYR A 1 83 ? -16.970 8.354 11.673 1.00 67.94 83 TYR A N 1
ATOM 671 C CA . TYR A 1 83 ? -18.340 8.000 11.274 1.00 67.94 83 TYR A CA 1
ATOM 672 C C . TYR A 1 83 ? -18.464 7.456 9.846 1.00 67.94 83 TYR A C 1
ATOM 674 O O . TYR A 1 83 ? -19.421 6.755 9.542 1.00 67.94 83 TYR A O 1
ATOM 682 N N . ASN A 1 84 ? -17.493 7.763 8.983 1.00 71.06 84 ASN A N 1
ATOM 683 C CA . ASN A 1 84 ? -17.476 7.324 7.589 1.00 71.06 84 ASN A CA 1
ATOM 684 C C . ASN A 1 84 ? -16.358 6.311 7.305 1.00 71.06 84 ASN A C 1
ATOM 686 O O . ASN A 1 84 ? -16.113 5.981 6.147 1.00 71.06 84 ASN A O 1
ATOM 690 N N . ALA A 1 85 ? -15.629 5.844 8.320 1.00 72.12 85 ALA A N 1
ATOM 691 C CA . ALA A 1 85 ? -14.520 4.923 8.126 1.00 72.12 85 ALA A CA 1
ATOM 692 C C . ALA A 1 85 ? -15.025 3.476 8.195 1.00 72.12 85 ALA A C 1
ATOM 694 O O . ALA A 1 85 ? -15.478 3.041 9.241 1.00 72.12 85 ALA A O 1
ATOM 695 N N . GLY A 1 86 ? -14.928 2.714 7.101 1.00 89.06 86 GLY A N 1
ATOM 696 C CA . GLY A 1 86 ? -15.158 1.266 7.115 1.00 89.06 86 GLY A CA 1
ATOM 697 C C . GLY A 1 86 ? -13.869 0.510 7.435 1.00 89.06 86 GLY A C 1
ATOM 698 O O . GLY A 1 86 ? -13.750 -0.142 8.469 1.00 89.06 86 GLY A O 1
ATOM 699 N N . LEU A 1 87 ? -12.865 0.635 6.565 1.00 91.94 87 LEU A N 1
ATOM 700 C CA . LEU A 1 87 ? -11.526 0.069 6.765 1.00 91.94 87 LEU A CA 1
ATOM 701 C C . LEU A 1 87 ? -10.469 1.165 6.645 1.00 91.94 87 LEU A C 1
ATOM 703 O O . LEU A 1 87 ? -10.470 1.927 5.680 1.00 91.94 87 LEU A O 1
ATOM 707 N N . VAL A 1 88 ? -9.534 1.230 7.591 1.00 92.25 88 VAL A N 1
ATOM 708 C CA . VAL A 1 88 ? -8.425 2.197 7.564 1.00 92.25 88 VAL A CA 1
ATOM 709 C C . VAL A 1 88 ? -7.110 1.459 7.436 1.00 92.25 88 VAL A C 1
ATOM 711 O O . VAL A 1 88 ? -6.657 0.804 8.370 1.00 92.25 88 VAL A O 1
ATOM 714 N N . HIS A 1 89 ? -6.492 1.576 6.270 1.00 95.25 89 HIS A N 1
ATOM 715 C CA . HIS A 1 89 ? -5.231 0.946 5.923 1.00 95.25 89 HIS A CA 1
ATOM 716 C C . HIS A 1 89 ? -4.057 1.839 6.316 1.00 95.25 89 HIS A C 1
ATOM 718 O O . HIS A 1 89 ? -3.929 2.970 5.841 1.00 95.25 89 HIS A O 1
ATOM 724 N N . ILE A 1 90 ? -3.169 1.293 7.139 1.00 95.12 90 ILE A N 1
ATOM 725 C CA . ILE A 1 90 ? -2.016 1.980 7.712 1.00 95.12 90 ILE A CA 1
ATOM 726 C C . ILE A 1 90 ? -0.760 1.187 7.311 1.00 95.12 90 ILE A C 1
ATOM 728 O O . ILE A 1 90 ? -0.374 0.233 7.998 1.00 95.12 90 ILE A O 1
ATOM 732 N N . PRO A 1 91 ? -0.153 1.493 6.148 1.00 96.56 91 PRO A N 1
ATOM 733 C CA . PRO A 1 91 ? 1.084 0.854 5.725 1.00 96.56 91 PRO A CA 1
ATOM 734 C C . PRO A 1 91 ? 2.255 1.408 6.545 1.00 96.56 91 PRO A C 1
ATOM 736 O O . PRO A 1 91 ? 2.573 2.592 6.477 1.00 96.56 91 PRO A O 1
ATOM 739 N N . CYS A 1 92 ? 2.921 0.545 7.306 1.00 94.69 92 CYS A N 1
ATOM 740 C CA . CYS A 1 92 ? 4.031 0.925 8.175 1.00 94.69 92 CYS A CA 1
ATOM 741 C C . CYS A 1 92 ? 5.330 0.302 7.672 1.00 94.69 92 CYS A C 1
ATOM 743 O O . CYS A 1 92 ? 5.388 -0.903 7.427 1.00 94.69 92 CYS A O 1
ATOM 745 N N . PHE A 1 93 ? 6.395 1.093 7.587 1.00 92.94 93 PHE A N 1
ATOM 746 C CA . PHE A 1 93 ? 7.735 0.567 7.355 1.00 92.94 93 PHE A CA 1
ATOM 747 C C . PHE A 1 93 ? 8.477 0.449 8.687 1.00 92.94 93 PHE A C 1
ATOM 749 O O . PHE A 1 93 ? 8.773 1.455 9.326 1.00 92.94 93 PHE A O 1
ATOM 756 N N . ASN A 1 94 ? 8.758 -0.778 9.125 1.00 89.19 94 ASN A N 1
ATOM 757 C CA . ASN A 1 94 ? 9.446 -1.045 10.388 1.00 89.19 94 ASN A CA 1
ATOM 758 C C . ASN A 1 94 ? 10.435 -2.208 10.236 1.00 89.19 94 ASN A C 1
ATOM 760 O O . ASN A 1 94 ? 10.156 -3.169 9.522 1.00 89.19 94 ASN A O 1
ATOM 764 N N . LEU A 1 95 ? 11.588 -2.136 10.911 1.00 88.38 95 LEU A N 1
ATOM 765 C CA . LEU A 1 95 ? 12.631 -3.179 10.904 1.00 88.38 95 LEU A CA 1
ATOM 766 C C . LEU A 1 95 ? 12.990 -3.694 9.494 1.00 88.38 95 LEU A C 1
ATOM 768 O O . LEU A 1 95 ? 13.172 -4.900 9.278 1.00 88.38 95 LEU A O 1
ATOM 772 N N . ASN A 1 96 ? 13.090 -2.766 8.537 1.00 90.06 96 ASN A N 1
ATOM 773 C CA . ASN A 1 96 ? 13.333 -3.030 7.119 1.00 90.06 96 ASN A CA 1
ATOM 774 C C . ASN A 1 96 ? 12.275 -3.933 6.471 1.00 90.06 96 ASN A C 1
ATOM 776 O O . ASN A 1 96 ? 12.620 -4.794 5.671 1.00 90.06 96 ASN A O 1
ATOM 780 N N . GLN A 1 97 ? 10.998 -3.799 6.830 1.00 94.12 97 GLN A N 1
ATOM 781 C CA . GLN A 1 97 ? 9.884 -4.504 6.195 1.00 94.12 97 GLN A CA 1
ATOM 782 C C . GLN A 1 97 ? 8.618 -3.653 6.189 1.00 94.12 97 GLN A C 1
ATOM 784 O O . GLN A 1 97 ? 8.360 -2.879 7.109 1.00 94.12 97 GLN A O 1
ATOM 789 N N . TRP A 1 98 ? 7.791 -3.860 5.166 1.00 96.44 98 TRP A N 1
ATOM 790 C CA . TRP A 1 98 ? 6.442 -3.315 5.140 1.00 96.44 98 TRP A CA 1
ATOM 791 C C . TRP A 1 98 ? 5.471 -4.202 5.923 1.00 96.44 98 TRP A C 1
ATOM 793 O O . TRP A 1 98 ? 5.288 -5.396 5.647 1.00 96.44 98 TRP A O 1
ATOM 803 N N . LEU A 1 99 ? 4.796 -3.573 6.873 1.00 95.19 99 LEU A N 1
ATOM 804 C CA . LEU A 1 99 ? 3.660 -4.083 7.620 1.00 95.19 99 LEU A CA 1
ATOM 805 C C . LEU A 1 99 ? 2.406 -3.342 7.154 1.00 95.19 99 LEU A C 1
ATOM 807 O O . LEU A 1 99 ? 2.479 -2.213 6.675 1.00 95.19 99 LEU A O 1
ATOM 811 N N . LEU A 1 100 ? 1.255 -3.988 7.285 1.00 95.88 100 LEU A N 1
ATOM 812 C CA . LEU A 1 100 ? -0.032 -3.350 7.055 1.00 95.88 100 LEU A CA 1
ATOM 813 C C . LEU A 1 100 ? -0.881 -3.579 8.294 1.00 95.88 100 LEU A C 1
ATOM 815 O O . LEU A 1 100 ? -1.193 -4.724 8.617 1.00 95.88 100 LEU A O 1
ATOM 819 N N . ILE A 1 101 ? -1.221 -2.492 8.972 1.00 94.69 101 ILE A N 1
ATOM 820 C CA . ILE A 1 101 ? -2.225 -2.483 10.030 1.00 94.69 101 ILE A CA 1
ATOM 821 C C . ILE A 1 101 ? -3.530 -2.033 9.377 1.00 94.69 101 ILE A C 1
ATOM 823 O O . ILE A 1 101 ? -3.522 -1.104 8.566 1.00 94.69 101 ILE A O 1
ATOM 827 N N . VAL A 1 102 ? -4.638 -2.701 9.690 1.00 93.44 102 VAL A N 1
ATOM 828 C CA . VAL A 1 102 ? -5.964 -2.264 9.246 1.00 93.44 102 VAL A CA 1
ATOM 829 C C . VAL A 1 102 ? -6.857 -2.099 10.462 1.00 93.44 102 VAL A C 1
ATOM 831 O O . VAL A 1 102 ? -7.134 -3.078 11.151 1.00 93.44 102 VAL A O 1
ATOM 834 N N . ALA A 1 103 ? -7.308 -0.873 10.720 1.00 90.56 103 ALA A N 1
ATOM 835 C CA . ALA A 1 103 ? -8.365 -0.643 11.694 1.00 90.56 103 ALA A CA 1
ATOM 836 C C . ALA A 1 103 ? -9.713 -0.927 11.017 1.00 90.56 103 ALA A C 1
ATOM 838 O O . ALA A 1 103 ? -10.020 -0.356 9.966 1.00 90.56 103 ALA A O 1
ATOM 839 N N . ASN A 1 104 ? -10.470 -1.866 11.583 1.00 90.00 104 ASN A N 1
ATOM 840 C CA . ASN A 1 104 ? -11.734 -2.341 11.036 1.00 90.00 104 ASN A CA 1
ATOM 841 C C . ASN A 1 104 ? -12.902 -1.753 11.834 1.00 90.00 104 ASN A C 1
ATOM 843 O O . ASN A 1 104 ? -13.126 -2.130 12.980 1.00 90.00 104 ASN A O 1
ATOM 847 N N . PHE A 1 105 ? -13.638 -0.848 11.200 1.00 87.56 105 PHE A N 1
ATOM 848 C CA . PHE A 1 105 ? -14.750 -0.098 11.777 1.00 87.56 105 PHE A CA 1
ATOM 849 C C . PHE A 1 105 ? -16.101 -0.471 11.144 1.00 87.56 105 PHE A C 1
ATOM 851 O O . PHE A 1 105 ? -17.115 0.134 11.470 1.00 87.56 105 PHE A O 1
ATOM 858 N N . MET A 1 106 ? -16.147 -1.502 10.287 1.00 84.50 106 MET A N 1
ATOM 859 C CA . MET A 1 106 ? -17.331 -1.864 9.488 1.00 84.50 106 MET A CA 1
ATOM 860 C C . MET A 1 106 ? -18.610 -2.131 10.298 1.00 84.50 106 MET A C 1
ATOM 862 O O . MET A 1 106 ? -19.700 -2.094 9.739 1.00 84.50 106 MET A O 1
ATOM 866 N N . HIS A 1 107 ? -18.496 -2.420 11.595 1.00 74.56 107 HIS A N 1
ATOM 867 C CA . HIS A 1 107 ? -19.638 -2.742 12.450 1.00 74.56 107 HIS A CA 1
ATOM 868 C C . HIS A 1 107 ? -20.254 -1.520 13.157 1.00 74.56 107 HIS A C 1
ATOM 870 O O . HIS A 1 107 ? -21.170 -1.709 13.949 1.00 74.56 107 HIS A O 1
ATOM 876 N N . ASN A 1 108 ? -19.776 -0.290 12.893 1.00 64.38 108 ASN A N 1
ATOM 877 C CA . ASN A 1 108 ? -20.332 1.000 13.359 1.00 64.38 108 ASN A CA 1
ATOM 878 C C . ASN A 1 108 ? -20.620 1.136 14.872 1.00 64.38 108 ASN A C 1
ATOM 880 O O . ASN A 1 108 ? -21.235 2.108 15.303 1.00 64.38 108 ASN A O 1
ATOM 884 N N . ASN A 1 109 ? -20.156 0.192 15.689 1.00 61.78 109 ASN A N 1
ATOM 885 C CA . ASN A 1 109 ? -20.256 0.197 17.140 1.00 61.78 109 ASN A CA 1
ATOM 886 C C . ASN A 1 109 ? -18.874 -0.138 17.697 1.00 61.78 109 ASN A C 1
ATOM 888 O O . ASN A 1 109 ? -18.518 -1.304 17.869 1.00 61.78 109 ASN A O 1
ATOM 892 N N . TYR A 1 110 ? -18.053 0.893 17.862 1.00 65.62 110 TYR A N 1
ATOM 893 C CA . TYR A 1 110 ? -16.672 0.752 18.299 1.00 65.62 110 TYR A CA 1
ATOM 894 C C . TYR A 1 110 ? -16.436 1.576 19.558 1.00 65.62 110 TYR A C 1
ATOM 896 O O . TYR A 1 110 ? -16.635 2.790 19.586 1.00 65.62 110 TYR A O 1
ATOM 904 N N . ASN A 1 111 ? -15.948 0.902 20.594 1.00 64.94 111 ASN A N 1
ATOM 905 C CA . ASN A 1 111 ? -15.276 1.557 21.696 1.00 64.94 111 ASN A CA 1
ATOM 906 C C . ASN A 1 111 ? -13.826 1.797 21.260 1.00 64.94 111 ASN A C 1
ATOM 908 O O . ASN A 1 111 ? -13.039 0.860 21.162 1.00 64.94 111 ASN A O 1
ATOM 912 N N . VAL A 1 112 ? -13.469 3.052 20.974 1.00 65.12 112 VAL A N 1
ATOM 913 C CA . VAL A 1 112 ? -12.115 3.428 20.517 1.00 65.12 112 VAL A CA 1
ATOM 914 C C . VAL A 1 112 ? -11.018 3.136 21.551 1.00 65.12 112 VAL A C 1
ATOM 916 O O . VAL A 1 112 ? -9.836 3.232 21.235 1.00 65.12 112 VAL A O 1
ATOM 919 N N . ILE A 1 113 ? -11.395 2.779 22.779 1.00 65.69 113 ILE A N 1
ATOM 920 C CA . ILE A 1 113 ? -10.481 2.387 23.854 1.00 65.69 113 ILE A CA 1
ATOM 921 C C . ILE A 1 113 ? -10.248 0.863 23.845 1.00 65.69 113 ILE A C 1
ATOM 923 O O . ILE A 1 113 ? -9.211 0.388 24.299 1.00 65.69 113 ILE A O 1
ATOM 927 N N . GLU A 1 114 ? -11.169 0.085 23.272 1.00 73.25 114 GLU A N 1
ATOM 928 C CA . GLU A 1 114 ? -11.179 -1.378 23.334 1.00 73.25 114 GLU A CA 1
ATOM 929 C C . GLU A 1 114 ? -11.095 -1.983 21.929 1.00 73.25 114 GLU A C 1
ATOM 931 O O . GLU A 1 114 ? -12.075 -2.447 21.347 1.00 73.25 114 GLU A O 1
ATOM 936 N N . PHE A 1 115 ? -9.883 -2.003 21.374 1.00 78.75 115 PHE A N 1
ATOM 937 C CA . PHE A 1 115 ? -9.613 -2.721 20.130 1.00 78.75 115 PHE A CA 1
ATOM 938 C C . PHE A 1 115 ? -9.219 -4.173 20.400 1.00 78.75 115 PHE A C 1
ATOM 940 O O . PHE A 1 115 ? -8.292 -4.453 21.160 1.00 78.75 115 PHE A O 1
ATOM 947 N N . GLN A 1 116 ? -9.862 -5.105 19.694 1.00 84.56 116 GLN A N 1
ATOM 948 C CA . GLN A 1 116 ? -9.409 -6.491 19.640 1.00 84.56 116 GLN A CA 1
ATOM 949 C C . GLN A 1 116 ? -8.375 -6.666 18.525 1.00 84.56 116 GLN A C 1
ATOM 951 O O . GLN A 1 116 ? -8.633 -6.369 17.357 1.00 84.56 116 GLN A O 1
ATOM 956 N N . LEU A 1 117 ? -7.209 -7.207 18.875 1.00 87.81 117 LEU A N 1
ATOM 957 C CA . LEU A 1 117 ? -6.195 -7.561 17.892 1.00 87.81 117 LEU A CA 1
ATOM 958 C C . LEU A 1 117 ? -6.585 -8.850 17.163 1.00 87.81 117 LEU A C 1
ATOM 960 O O . LEU A 1 117 ? -6.810 -9.886 17.787 1.00 87.81 117 LEU A O 1
ATOM 964 N N . GLN A 1 118 ? -6.616 -8.789 15.833 1.00 89.88 118 GLN A N 1
ATOM 965 C CA . GLN A 1 118 ? -6.866 -9.943 14.975 1.00 89.88 118 GLN A CA 1
ATOM 966 C C . GLN A 1 118 ? -5.700 -10.146 14.010 1.00 89.88 118 GLN A C 1
ATOM 968 O O . GLN A 1 118 ? -5.271 -9.219 13.321 1.00 89.88 118 GLN A O 1
ATOM 973 N N . TYR A 1 119 ? -5.199 -11.379 13.944 1.00 91.75 119 TYR A N 1
ATOM 974 C CA . TYR A 1 119 ? -4.180 -11.780 12.982 1.00 91.75 119 TYR A CA 1
ATOM 975 C C . TYR A 1 119 ? -4.833 -12.520 11.826 1.00 91.75 119 TYR A C 1
ATOM 977 O O . TYR A 1 119 ? -5.506 -13.530 12.020 1.00 91.75 119 TYR A O 1
ATOM 985 N N . ILE A 1 120 ? -4.605 -12.027 10.614 1.00 91.31 120 ILE A N 1
ATOM 986 C CA . ILE A 1 120 ? -5.171 -12.613 9.403 1.00 91.31 120 ILE A CA 1
ATOM 987 C C . ILE A 1 120 ? -4.092 -13.441 8.724 1.00 91.31 120 ILE A C 1
ATOM 989 O O . ILE A 1 120 ? -2.985 -12.956 8.474 1.00 91.31 120 ILE A O 1
ATOM 993 N N . SER A 1 121 ? -4.423 -14.696 8.426 1.00 92.31 121 SER A N 1
ATOM 994 C CA . SER A 1 121 ? -3.550 -15.559 7.638 1.00 92.31 121 SER A CA 1
ATOM 995 C C . SER A 1 121 ? -3.424 -14.993 6.227 1.00 92.31 121 SER A C 1
ATOM 997 O O . SER A 1 121 ? -4.422 -14.752 5.548 1.00 92.31 121 SER A O 1
ATOM 999 N N . VAL A 1 122 ? -2.190 -14.761 5.794 1.00 94.06 122 VAL A N 1
ATOM 1000 C CA . VAL A 1 122 ? -1.873 -14.227 4.470 1.00 94.06 122 VAL A CA 1
ATOM 1001 C C . VAL A 1 122 ? -0.721 -15.015 3.854 1.00 94.06 122 VAL A C 1
ATOM 1003 O O . VAL A 1 122 ? 0.085 -15.589 4.595 1.00 94.06 122 VAL A O 1
ATOM 1006 N N . PRO A 1 123 ? -0.591 -15.026 2.514 1.00 93.94 123 PRO A N 1
ATOM 1007 C CA . PRO A 1 123 ? 0.553 -15.644 1.863 1.00 93.94 123 PRO A CA 1
ATOM 1008 C C . PRO A 1 123 ? 1.885 -15.131 2.423 1.00 93.94 123 PRO A C 1
ATOM 1010 O O . PRO A 1 123 ? 2.078 -13.929 2.638 1.00 93.94 123 PRO A O 1
ATOM 1013 N N . LYS A 1 124 ? 2.816 -16.058 2.663 1.00 94.12 124 LYS A N 1
ATOM 1014 C CA . LYS A 1 124 ? 4.154 -15.751 3.170 1.00 94.12 124 LYS A CA 1
ATOM 1015 C C . LYS A 1 124 ? 5.086 -15.433 2.002 1.00 94.12 124 LYS A C 1
ATOM 1017 O O . LYS A 1 124 ? 5.343 -16.287 1.153 1.00 94.12 124 LYS A O 1
ATOM 1022 N N . TYR A 1 125 ? 5.644 -14.226 1.996 1.00 92.94 125 TYR A N 1
ATOM 1023 C CA . TYR A 1 125 ? 6.709 -13.878 1.060 1.00 92.94 125 TYR A CA 1
ATOM 1024 C C . TYR A 1 125 ? 8.017 -14.590 1.422 1.00 92.94 125 TYR A C 1
ATOM 1026 O O . TYR A 1 125 ? 8.368 -14.738 2.596 1.00 92.94 125 TYR A O 1
ATOM 1034 N N . LYS A 1 126 ? 8.767 -14.996 0.397 1.00 95.19 126 LYS A N 1
ATOM 1035 C CA . LYS A 1 126 ? 10.093 -15.611 0.523 1.00 95.19 126 LYS A CA 1
ATOM 1036 C C . LYS A 1 126 ? 11.168 -14.575 0.849 1.00 95.19 126 LYS A C 1
ATOM 1038 O O . LYS A 1 126 ? 12.083 -14.865 1.615 1.00 95.19 126 LYS A O 1
ATOM 1043 N N . PHE A 1 127 ? 11.041 -13.362 0.312 1.00 95.62 127 PHE A N 1
ATOM 1044 C CA . PHE A 1 127 ? 12.058 -12.320 0.425 1.00 95.62 127 PHE A CA 1
ATOM 1045 C C . PHE A 1 127 ? 11.514 -11.036 1.052 1.00 95.62 127 PHE A C 1
ATOM 1047 O O . PHE A 1 127 ? 10.421 -10.575 0.730 1.00 95.62 127 PHE A O 1
ATOM 1054 N N . ARG A 1 128 ? 12.295 -10.418 1.951 1.00 95.69 128 ARG A N 1
ATOM 1055 C CA . ARG A 1 128 ? 11.851 -9.235 2.716 1.00 95.69 128 ARG A CA 1
ATOM 1056 C C . ARG A 1 128 ? 11.545 -8.027 1.816 1.00 95.69 128 ARG A C 1
ATOM 1058 O O . ARG A 1 128 ? 10.628 -7.271 2.134 1.00 95.69 128 ARG A O 1
ATOM 1065 N N . TYR A 1 129 ? 12.253 -7.881 0.694 1.00 96.06 129 TYR A N 1
ATOM 1066 C CA . TYR A 1 129 ? 12.056 -6.782 -0.258 1.00 96.06 129 TYR A CA 1
ATOM 1067 C C . TYR A 1 129 ? 10.698 -6.822 -0.977 1.00 96.06 129 TYR A C 1
ATOM 1069 O O . TYR A 1 129 ? 10.215 -5.784 -1.425 1.00 96.06 129 TYR A O 1
ATOM 1077 N N . ASP A 1 130 ? 10.033 -7.981 -1.020 1.00 97.31 130 ASP A N 1
ATOM 1078 C CA . ASP A 1 130 ? 8.694 -8.118 -1.605 1.00 97.31 130 ASP A CA 1
ATOM 1079 C C . ASP A 1 130 ? 7.575 -7.720 -0.637 1.00 97.31 130 ASP A C 1
ATOM 1081 O O . ASP A 1 130 ? 6.420 -7.601 -1.047 1.00 97.31 130 ASP A O 1
ATOM 1085 N N . SER A 1 131 ? 7.895 -7.452 0.635 1.00 97.19 131 SER A N 1
ATOM 1086 C CA . SER A 1 131 ? 6.898 -7.093 1.653 1.00 97.19 131 SER A CA 1
ATOM 1087 C C . SER A 1 131 ? 5.995 -5.935 1.216 1.00 97.19 131 SER A C 1
ATOM 1089 O O . SER A 1 131 ? 4.786 -5.996 1.425 1.00 97.19 131 SER A O 1
ATOM 1091 N N . GLY A 1 132 ? 6.544 -4.916 0.545 1.00 97.50 132 GLY A N 1
ATOM 1092 C CA . GLY A 1 132 ? 5.763 -3.779 0.048 1.00 97.50 132 GLY A CA 1
ATOM 1093 C C . GLY A 1 132 ? 4.763 -4.159 -1.045 1.00 97.50 132 GLY A C 1
ATOM 1094 O O . GLY A 1 132 ? 3.627 -3.695 -1.017 1.00 97.50 132 GLY A O 1
ATOM 1095 N N . ILE A 1 133 ? 5.146 -5.060 -1.957 1.00 98.00 133 ILE A N 1
ATOM 1096 C CA . ILE A 1 133 ? 4.256 -5.574 -3.011 1.00 98.00 133 ILE A CA 1
ATOM 1097 C C . ILE A 1 133 ? 3.090 -6.336 -2.386 1.00 98.00 133 ILE A C 1
ATOM 1099 O O . ILE A 1 133 ? 1.936 -6.112 -2.746 1.00 98.00 133 ILE A O 1
ATOM 1103 N N . TYR A 1 134 ? 3.375 -7.165 -1.380 1.00 97.75 134 TYR A N 1
ATOM 1104 C CA . TYR A 1 134 ? 2.336 -7.870 -0.636 1.00 97.75 134 TYR A CA 1
ATOM 1105 C C . TYR A 1 134 ? 1.368 -6.893 0.036 1.00 97.75 134 TYR A C 1
ATOM 1107 O O . TYR A 1 134 ? 0.157 -7.082 -0.040 1.00 97.75 134 TYR A O 1
ATOM 1115 N N . ARG A 1 135 ? 1.869 -5.818 0.662 1.00 97.44 135 ARG A N 1
ATOM 1116 C CA . ARG A 1 135 ? 0.996 -4.855 1.354 1.00 97.44 135 ARG A CA 1
ATOM 1117 C C . ARG A 1 135 ? 0.131 -4.055 0.392 1.00 97.44 135 ARG A C 1
ATOM 1119 O O . ARG A 1 135 ? -1.053 -3.917 0.674 1.00 97.44 135 ARG A O 1
ATOM 1126 N N . ILE A 1 136 ? 0.659 -3.633 -0.757 1.00 98.06 136 ILE A N 1
ATOM 1127 C CA . ILE A 1 136 ? -0.155 -2.982 -1.797 1.00 98.06 136 ILE A CA 1
ATOM 1128 C C . ILE A 1 136 ? -1.248 -3.942 -2.292 1.00 98.06 136 ILE A C 1
ATOM 1130 O O . ILE A 1 136 ? -2.406 -3.545 -2.402 1.00 98.06 136 ILE A O 1
ATOM 1134 N N . GLN A 1 137 ? -0.923 -5.220 -2.522 1.00 97.69 137 GLN A N 1
ATOM 1135 C CA . GLN A 1 137 ? -1.915 -6.213 -2.949 1.00 97.69 137 GLN A CA 1
ATOM 1136 C C . GLN A 1 137 ? -2.999 -6.432 -1.885 1.00 97.69 137 GLN A C 1
ATOM 1138 O O . GLN A 1 137 ? -4.183 -6.528 -2.210 1.00 97.69 137 GLN A O 1
ATOM 1143 N N . PHE A 1 138 ? -2.628 -6.464 -0.605 1.00 97.25 138 PHE A N 1
ATOM 1144 C CA . PHE A 1 138 ? -3.589 -6.575 0.493 1.00 97.25 138 PHE A CA 1
ATOM 1145 C C . PHE A 1 138 ? -4.442 -5.317 0.653 1.00 97.25 138 PHE A C 1
ATOM 1147 O O . PHE A 1 138 ? -5.640 -5.445 0.867 1.00 97.25 138 PHE A O 1
ATOM 1154 N N . MET A 1 139 ? -3.890 -4.118 0.455 1.00 97.06 139 MET A N 1
ATOM 1155 C CA . MET A 1 139 ? -4.680 -2.879 0.424 1.00 97.06 139 MET A CA 1
ATOM 1156 C C . MET A 1 139 ? -5.749 -2.890 -0.679 1.00 97.06 139 MET A C 1
ATOM 1158 O O . MET A 1 139 ? -6.784 -2.260 -0.516 1.00 97.06 139 MET A O 1
ATOM 1162 N N . GLN A 1 140 ? -5.520 -3.606 -1.784 1.00 95.25 140 GLN A N 1
ATOM 1163 C CA . GLN A 1 140 ? -6.482 -3.717 -2.888 1.00 95.25 140 GLN A CA 1
ATOM 1164 C C . GLN A 1 140 ? -7.533 -4.817 -2.692 1.00 95.25 140 GLN A C 1
ATOM 1166 O O . GLN A 1 140 ? -8.585 -4.771 -3.323 1.00 95.25 140 GLN A O 1
ATOM 1171 N N . THR A 1 141 ? -7.233 -5.842 -1.892 1.00 94.44 141 THR A N 1
ATOM 1172 C CA . THR A 1 141 ? -8.015 -7.092 -1.868 1.00 94.44 141 THR A CA 1
ATOM 1173 C C . THR A 1 141 ? -8.582 -7.454 -0.506 1.00 94.44 141 THR A C 1
ATOM 1175 O O . THR A 1 141 ? -9.407 -8.362 -0.419 1.00 94.44 141 THR A O 1
ATOM 1178 N N . TYR A 1 142 ? -8.146 -6.777 0.554 1.00 94.31 142 TYR A N 1
ATOM 1179 C CA . TYR A 1 142 ? -8.686 -6.987 1.883 1.00 94.31 142 TYR A CA 1
ATOM 1180 C C . TYR A 1 142 ? -10.120 -6.468 1.971 1.00 94.31 142 TYR A C 1
ATOM 1182 O O . TYR A 1 142 ? -10.391 -5.315 1.649 1.00 94.31 142 TYR A O 1
ATOM 1190 N N . ASN A 1 143 ? -11.030 -7.320 2.432 1.00 88.94 143 ASN A N 1
ATOM 1191 C CA . ASN A 1 143 ? -12.456 -7.008 2.556 1.00 88.94 143 ASN A CA 1
ATOM 1192 C C . ASN A 1 143 ? -12.940 -6.962 4.016 1.00 88.94 143 ASN A C 1
ATOM 1194 O O . ASN A 1 143 ? -14.138 -7.040 4.264 1.00 88.94 143 ASN A O 1
ATOM 1198 N N . GLY A 1 144 ? -12.016 -6.913 4.980 1.00 89.69 144 GLY A N 1
ATOM 1199 C CA . GLY A 1 144 ? -12.337 -6.929 6.407 1.00 89.69 144 GLY A CA 1
ATOM 1200 C C . GLY A 1 144 ? -12.253 -8.300 7.080 1.00 89.69 144 GLY A C 1
ATOM 1201 O O . GLY A 1 144 ? -12.252 -8.356 8.305 1.00 89.69 144 GLY A O 1
ATOM 1202 N N . THR A 1 145 ? -12.140 -9.393 6.317 1.00 89.56 145 THR A N 1
ATOM 1203 C CA . THR A 1 145 ? -11.957 -10.743 6.884 1.00 89.56 145 THR A CA 1
ATOM 1204 C C . THR A 1 145 ? -10.817 -11.520 6.239 1.00 89.56 145 THR A C 1
ATOM 1206 O O . THR A 1 145 ? -10.120 -12.275 6.913 1.00 89.56 145 THR A O 1
ATOM 1209 N N . ARG A 1 146 ? -10.585 -11.331 4.936 1.00 91.12 146 ARG A N 1
ATOM 1210 C CA . ARG A 1 146 ? -9.566 -12.063 4.175 1.00 91.12 146 ARG A CA 1
ATOM 1211 C C . ARG A 1 146 ? -8.963 -11.218 3.064 1.00 91.12 146 ARG A C 1
ATOM 1213 O O . ARG A 1 146 ? -9.513 -10.190 2.678 1.00 91.12 146 ARG A O 1
ATOM 1220 N N . THR A 1 147 ? -7.842 -11.686 2.529 1.00 91.44 147 THR A N 1
ATOM 1221 C CA . THR A 1 147 ? -7.213 -11.155 1.315 1.00 91.44 147 THR A CA 1
ATOM 1222 C C . THR A 1 147 ? -7.264 -12.19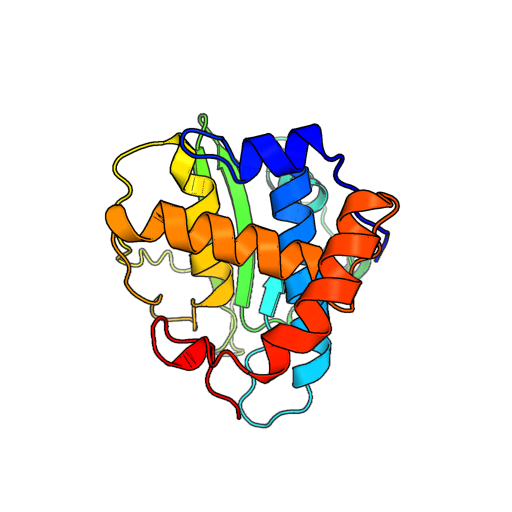3 0.198 1.00 91.44 147 THR A C 1
ATOM 1224 O O . THR A 1 147 ? -7.490 -13.380 0.443 1.00 91.44 147 THR A O 1
ATOM 1227 N N . VAL A 1 148 ? -7.069 -11.756 -1.047 1.00 92.38 148 VAL A N 1
ATOM 1228 C CA . VAL A 1 148 ? -6.929 -12.685 -2.177 1.00 92.38 148 VAL A CA 1
ATOM 1229 C C . VAL A 1 148 ? -5.587 -13.406 -2.059 1.00 92.38 148 VAL A C 1
ATOM 1231 O O . VAL A 1 148 ? -4.550 -12.769 -1.861 1.00 92.38 148 VAL A O 1
ATOM 1234 N N . ALA A 1 149 ? -5.610 -14.733 -2.182 1.00 91.19 149 ALA A N 1
ATOM 1235 C CA . ALA A 1 149 ? -4.407 -15.554 -2.174 1.00 91.19 149 ALA A CA 1
ATOM 1236 C C . ALA A 1 149 ? -3.601 -15.374 -3.472 1.00 91.19 149 ALA A C 1
ATOM 1238 O O . ALA A 1 149 ? -4.170 -15.252 -4.554 1.00 91.19 149 ALA A O 1
ATOM 1239 N N . PHE A 1 150 ? -2.277 -15.373 -3.344 1.00 95.62 150 PHE A N 1
ATOM 1240 C CA . PHE A 1 150 ? -1.300 -15.390 -4.436 1.00 95.62 150 PHE A CA 1
ATOM 1241 C C . PHE A 1 150 ? 0.011 -15.990 -3.908 1.00 95.62 150 PHE A C 1
ATOM 1243 O O . PHE A 1 150 ? 0.191 -16.096 -2.689 1.00 95.62 150 PHE A O 1
ATOM 1250 N N . SER A 1 151 ? 0.912 -16.402 -4.794 1.00 95.94 151 SER A N 1
ATOM 1251 C CA . SER A 1 151 ? 2.173 -17.051 -4.430 1.00 95.94 151 SER A CA 1
ATOM 1252 C C . SER A 1 151 ? 3.399 -16.161 -4.680 1.00 95.94 151 SER A C 1
ATOM 1254 O O . SER A 1 151 ? 3.301 -15.007 -5.101 1.00 95.94 151 SER A O 1
ATOM 1256 N N . ASN A 1 152 ? 4.594 -16.681 -4.387 1.00 96.19 152 ASN A N 1
ATOM 1257 C CA . ASN A 1 152 ? 5.840 -15.950 -4.641 1.00 96.19 152 ASN A CA 1
ATOM 1258 C C . ASN A 1 152 ? 6.140 -15.829 -6.142 1.00 96.19 152 ASN A C 1
ATOM 1260 O O . ASN A 1 152 ? 6.755 -14.855 -6.570 1.00 96.19 152 ASN A O 1
ATOM 1264 N N . GLU A 1 153 ? 5.674 -16.789 -6.933 1.00 95.62 153 GLU A N 1
ATOM 1265 C CA . GLU A 1 153 ? 5.804 -16.818 -8.388 1.00 95.62 153 GLU A CA 1
ATOM 1266 C C . GLU A 1 153 ? 4.996 -15.683 -9.043 1.00 95.62 153 GLU A C 1
ATOM 1268 O O . GLU A 1 153 ? 5.435 -15.099 -10.035 1.00 95.62 153 GLU A O 1
ATOM 1273 N N . ASP A 1 154 ? 3.875 -15.285 -8.432 1.00 96.25 154 ASP A N 1
ATOM 1274 C CA . ASP A 1 154 ? 3.009 -14.210 -8.933 1.00 96.25 154 ASP A CA 1
ATOM 1275 C C . ASP A 1 154 ? 3.607 -12.807 -8.748 1.00 96.25 154 ASP A C 1
ATOM 1277 O O . ASP A 1 154 ? 3.189 -11.854 -9.410 1.00 96.25 154 ASP A O 1
ATOM 1281 N N . VAL A 1 155 ? 4.595 -12.642 -7.861 1.00 96.38 155 VAL A N 1
ATOM 1282 C CA . VAL A 1 155 ? 5.109 -11.324 -7.443 1.00 96.38 155 VAL A CA 1
ATOM 1283 C C . VAL A 1 155 ? 5.632 -10.504 -8.621 1.00 96.38 155 VAL A C 1
ATOM 1285 O O . VAL A 1 155 ? 5.422 -9.292 -8.665 1.00 96.38 155 VAL A O 1
ATOM 1288 N N . ILE A 1 156 ? 6.275 -11.143 -9.601 1.00 95.50 156 ILE A N 1
ATOM 1289 C CA . ILE A 1 156 ? 6.792 -10.463 -10.800 1.00 95.50 156 ILE A CA 1
ATOM 1290 C C . ILE A 1 156 ? 5.635 -9.908 -11.642 1.00 95.50 156 ILE A C 1
ATOM 1292 O O . ILE A 1 156 ? 5.682 -8.763 -12.097 1.00 95.50 156 ILE A O 1
ATOM 1296 N N . VAL A 1 157 ? 4.565 -10.688 -11.800 1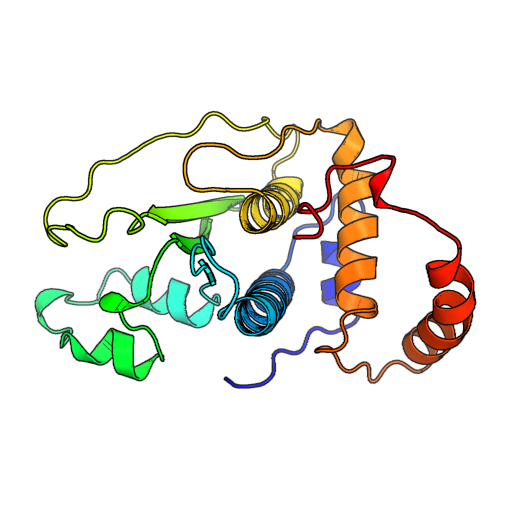.00 95.62 157 VAL A N 1
ATOM 1297 C CA . VAL A 1 157 ? 3.363 -10.269 -12.533 1.00 95.62 157 VAL A CA 1
ATOM 1298 C C . VAL A 1 157 ? 2.641 -9.152 -11.779 1.00 95.62 157 VAL A C 1
ATOM 1300 O O . VAL A 1 157 ? 2.234 -8.160 -12.384 1.00 95.62 157 VAL A O 1
ATOM 1303 N N . ILE A 1 158 ? 2.543 -9.258 -10.451 1.00 96.50 158 ILE A N 1
ATOM 1304 C CA . ILE A 1 158 ? 1.941 -8.231 -9.592 1.00 96.50 158 ILE A CA 1
ATOM 1305 C C . ILE A 1 158 ? 2.731 -6.918 -9.681 1.00 96.50 158 ILE A C 1
ATOM 1307 O O . ILE A 1 158 ? 2.132 -5.856 -9.835 1.00 96.50 158 ILE A O 1
ATOM 1311 N N . ARG A 1 159 ? 4.068 -6.965 -9.672 1.00 96.44 159 ARG A N 1
ATOM 1312 C CA . ARG A 1 159 ? 4.930 -5.787 -9.873 1.00 96.44 159 ARG A CA 1
ATOM 1313 C C . ARG A 1 159 ? 4.652 -5.091 -11.207 1.00 96.44 159 ARG A C 1
ATOM 1315 O O . ARG A 1 159 ? 4.471 -3.872 -11.234 1.00 96.44 159 ARG A O 1
ATOM 1322 N N . ALA A 1 160 ? 4.564 -5.854 -12.297 1.00 94.12 160 ALA A N 1
ATOM 1323 C CA . ALA A 1 160 ? 4.229 -5.312 -13.613 1.00 94.12 160 ALA A CA 1
ATOM 1324 C C . ALA A 1 160 ? 2.816 -4.700 -13.637 1.00 94.12 160 ALA A C 1
ATOM 1326 O O . ALA A 1 160 ? 2.630 -3.595 -14.151 1.00 94.12 160 ALA A O 1
ATOM 1327 N N . LYS A 1 161 ? 1.836 -5.370 -13.014 1.00 94.50 161 LYS A N 1
ATOM 1328 C CA . LYS A 1 161 ? 0.464 -4.863 -12.850 1.00 94.50 161 LYS A CA 1
ATOM 1329 C C . LYS A 1 161 ? 0.443 -3.538 -12.087 1.00 94.50 161 LYS A C 1
ATOM 1331 O O . LYS A 1 161 ? -0.248 -2.613 -12.498 1.00 94.50 161 LYS A O 1
ATOM 1336 N N . PHE A 1 162 ? 1.209 -3.426 -11.009 1.00 95.00 162 PHE A N 1
ATOM 1337 C CA . PHE A 1 162 ? 1.320 -2.220 -10.187 1.00 95.00 162 PHE A CA 1
ATOM 1338 C C . PHE A 1 162 ? 1.956 -1.053 -10.935 1.00 95.00 162 PHE A C 1
ATOM 1340 O O . PHE A 1 162 ? 1.425 0.059 -10.893 1.00 95.00 162 PHE A O 1
ATOM 1347 N N . LEU A 1 163 ? 3.037 -1.304 -11.676 1.00 93.06 163 LEU A N 1
ATOM 1348 C CA . LEU A 1 163 ? 3.622 -0.294 -12.552 1.00 93.06 163 LEU A CA 1
ATOM 1349 C C . LEU A 1 163 ? 2.598 0.192 -13.583 1.00 93.06 163 LEU A C 1
ATOM 1351 O O . LEU A 1 163 ? 2.398 1.396 -13.731 1.00 93.06 163 LEU A O 1
ATOM 1355 N N . TYR A 1 164 ? 1.912 -0.742 -14.246 1.00 90.81 164 TYR A N 1
ATOM 1356 C CA . TYR A 1 164 ? 0.873 -0.422 -15.217 1.00 90.81 164 TYR A CA 1
ATOM 1357 C C . TYR A 1 164 ? -0.238 0.427 -14.586 1.00 90.81 164 TYR A C 1
ATOM 1359 O O . TYR A 1 164 ? -0.504 1.517 -15.083 1.00 90.81 164 TYR A O 1
ATOM 1367 N N . GLN A 1 165 ? -0.803 -0.001 -13.449 1.00 92.12 165 GLN A N 1
ATOM 1368 C CA . GLN A 1 165 ? -1.842 0.729 -12.711 1.00 92.12 165 GLN A CA 1
ATOM 1369 C C . GLN A 1 165 ? -1.430 2.173 -12.397 1.00 92.12 165 GLN A C 1
ATOM 1371 O O . GLN A 1 165 ? -2.200 3.097 -12.660 1.00 92.12 165 GLN A O 1
ATOM 1376 N N . LEU A 1 166 ? -0.215 2.390 -11.879 1.00 90.62 166 LEU A N 1
ATOM 1377 C CA . LEU A 1 166 ? 0.278 3.740 -11.597 1.00 90.62 166 LEU A CA 1
ATOM 1378 C C . LEU A 1 166 ? 0.461 4.564 -12.873 1.00 90.62 166 LEU A C 1
ATOM 1380 O O . LEU A 1 166 ? 0.127 5.747 -12.888 1.00 90.62 166 LEU A O 1
ATOM 1384 N N . CYS A 1 167 ? 0.974 3.973 -13.948 1.00 86.75 167 CYS A N 1
ATOM 1385 C CA . CYS A 1 167 ? 1.171 4.700 -15.195 1.00 86.75 167 CYS A CA 1
ATOM 1386 C C . CYS A 1 167 ? -0.155 5.056 -15.883 1.00 86.75 167 CYS A C 1
ATOM 1388 O O . CYS A 1 167 ? -0.244 6.128 -16.477 1.00 86.75 167 CYS A O 1
ATOM 1390 N N . THR A 1 168 ? -1.167 4.187 -15.818 1.00 86.50 168 THR A N 1
ATOM 1391 C CA . THR A 1 168 ? -2.424 4.339 -16.572 1.00 86.50 168 THR A CA 1
ATOM 1392 C C . THR A 1 168 ? -3.575 4.929 -15.773 1.00 86.50 168 THR A C 1
ATOM 1394 O O . THR A 1 168 ? -4.621 5.207 -16.354 1.00 86.50 168 THR A O 1
ATOM 1397 N N . SER A 1 169 ? -3.435 5.086 -14.456 1.00 88.12 169 SER A N 1
ATOM 1398 C CA . SER A 1 169 ? -4.481 5.688 -13.631 1.00 88.12 169 SER A CA 1
ATOM 1399 C C . SER A 1 169 ? -4.847 7.079 -14.148 1.00 88.12 169 SER A C 1
ATOM 1401 O O . SER A 1 169 ? -3.981 7.937 -14.319 1.00 88.12 169 SER A O 1
ATOM 1403 N N . GLN A 1 170 ? -6.146 7.325 -14.335 1.00 87.06 170 GLN A N 1
ATOM 1404 C CA . GLN A 1 170 ? -6.671 8.630 -14.756 1.00 87.06 170 GLN A CA 1
ATOM 1405 C C . GLN A 1 170 ? -6.374 9.755 -13.753 1.00 87.06 170 GLN A C 1
ATOM 1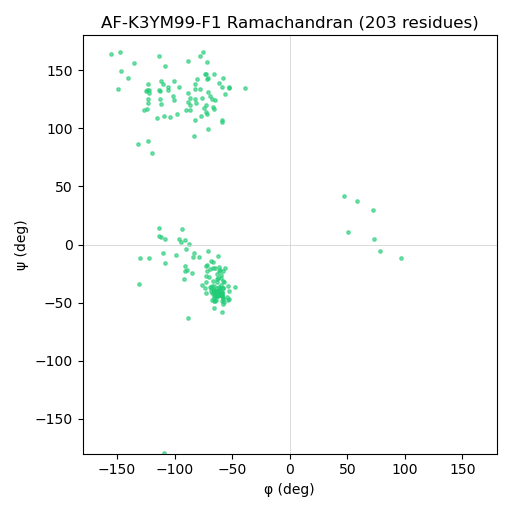407 O O . GLN A 1 170 ? -6.411 10.933 -14.102 1.00 87.06 170 GLN A O 1
ATOM 1412 N N . PHE A 1 171 ? -6.058 9.394 -12.508 1.00 86.44 171 PHE A N 1
ATOM 1413 C CA . PHE A 1 171 ? -5.703 10.333 -11.448 1.00 86.44 171 PHE A CA 1
ATOM 1414 C C . PHE A 1 171 ? -4.228 10.741 -11.477 1.00 86.44 171 PHE A C 1
ATOM 1416 O O . PHE A 1 171 ? -3.834 11.688 -10.796 1.00 86.44 171 PHE A O 1
ATOM 1423 N N . ASN A 1 172 ? -3.410 10.055 -12.276 1.00 85.88 172 ASN A N 1
ATOM 1424 C CA . ASN A 1 172 ? -1.980 10.292 -12.339 1.00 85.88 172 ASN A CA 1
ATOM 1425 C C . ASN A 1 172 ? -1.622 11.147 -13.556 1.00 85.88 172 ASN A C 1
ATOM 1427 O O . ASN A 1 172 ? -2.149 10.992 -14.657 1.00 85.88 172 ASN A O 1
ATOM 1431 N N . LYS A 1 173 ? -0.671 12.063 -13.361 1.00 85.19 173 LYS A N 1
ATOM 1432 C CA . LYS A 1 173 ? -0.078 12.863 -14.435 1.00 85.19 173 LYS A CA 1
ATOM 1433 C C . LYS A 1 173 ? 1.375 12.453 -14.601 1.00 85.19 173 LYS A C 1
ATOM 1435 O O . LYS A 1 173 ? 2.124 12.409 -13.631 1.00 85.19 173 LYS A O 1
ATOM 1440 N N . THR A 1 174 ? 1.796 12.219 -15.839 1.00 81.62 174 THR A N 1
ATOM 1441 C CA . THR A 1 174 ? 3.204 11.964 -16.157 1.00 81.62 174 THR A CA 1
ATOM 1442 C C . THR A 1 174 ? 3.843 13.171 -16.843 1.00 81.62 174 THR A C 1
ATOM 1444 O O . THR A 1 174 ? 3.264 13.790 -17.746 1.00 81.62 174 THR A O 1
ATOM 1447 N N . LYS A 1 175 ? 5.059 13.517 -16.411 1.00 82.69 175 LYS A N 1
ATOM 1448 C CA . LYS A 1 175 ? 5.931 14.476 -17.108 1.00 82.69 175 LYS A CA 1
ATOM 1449 C C . LYS A 1 175 ? 6.865 13.792 -18.111 1.00 82.69 175 LYS A C 1
ATOM 1451 O O . LYS A 1 175 ? 7.360 14.461 -19.005 1.00 82.69 175 LYS A O 1
ATOM 1456 N N . SER A 1 176 ? 7.076 12.480 -17.988 1.00 79.25 176 SER A N 1
ATOM 1457 C CA . SER A 1 176 ? 7.957 11.727 -18.883 1.00 79.25 176 SER A CA 1
ATOM 1458 C C . SER A 1 176 ? 7.306 11.559 -20.252 1.00 79.25 176 SER A C 1
ATOM 1460 O O . SER A 1 176 ? 6.237 10.956 -20.374 1.00 79.25 176 SER A O 1
ATOM 1462 N N . GLU A 1 177 ? 7.959 12.077 -21.289 1.00 80.44 177 GLU A N 1
ATOM 1463 C CA . GLU A 1 177 ? 7.500 11.954 -22.673 1.00 80.44 177 GLU A CA 1
ATOM 1464 C C . GLU A 1 177 ? 7.467 10.495 -23.140 1.00 80.44 177 GLU A C 1
ATOM 1466 O O . GLU A 1 177 ? 6.504 10.077 -23.783 1.00 80.44 177 GLU A O 1
ATOM 1471 N N . PHE A 1 178 ? 8.448 9.689 -22.717 1.00 78.19 178 PHE A N 1
ATOM 1472 C CA . PHE A 1 178 ? 8.466 8.248 -22.960 1.00 78.19 178 PHE A CA 1
ATOM 1473 C C . PHE A 1 178 ? 7.205 7.566 -22.413 1.00 78.19 178 PHE A C 1
ATOM 1475 O O . PHE A 1 178 ? 6.520 6.854 -23.146 1.00 78.19 178 PHE A O 1
ATOM 1482 N N . ILE A 1 179 ? 6.844 7.840 -21.153 1.00 75.25 179 ILE A N 1
ATOM 1483 C CA . ILE A 1 179 ? 5.627 7.279 -20.549 1.00 75.25 179 ILE A CA 1
ATOM 1484 C C . ILE A 1 179 ? 4.386 7.804 -21.279 1.00 75.25 179 ILE A C 1
ATOM 1486 O O . ILE A 1 179 ? 3.475 7.032 -21.555 1.00 75.25 179 ILE A O 1
ATOM 1490 N N . ARG A 1 180 ? 4.338 9.089 -21.657 1.00 77.62 180 ARG A N 1
ATOM 1491 C CA . ARG A 1 180 ? 3.211 9.629 -22.442 1.00 77.62 180 ARG A CA 1
ATOM 1492 C C . ARG A 1 180 ? 3.037 8.894 -23.768 1.00 77.62 180 ARG A C 1
ATOM 1494 O O . ARG A 1 180 ? 1.905 8.583 -24.131 1.00 77.62 180 ARG A O 1
ATOM 1501 N N . LYS A 1 181 ? 4.132 8.611 -24.478 1.00 79.81 181 LYS A N 1
ATOM 1502 C CA . LYS A 1 181 ? 4.113 7.847 -25.729 1.00 79.81 181 LYS A CA 1
ATOM 1503 C C . LYS A 1 181 ? 3.648 6.411 -25.485 1.00 79.81 181 LYS A C 1
ATOM 1505 O O . LYS A 1 181 ? 2.686 5.981 -26.111 1.00 79.81 181 LYS A O 1
ATOM 1510 N N . PHE A 1 182 ? 4.224 5.734 -24.489 1.00 77.00 182 PHE A N 1
ATOM 1511 C CA . PHE A 1 182 ? 3.801 4.398 -24.066 1.00 77.00 182 PHE A CA 1
ATOM 1512 C C . PHE A 1 182 ? 2.297 4.333 -23.762 1.00 77.00 182 PHE A C 1
ATOM 1514 O O . PHE A 1 182 ? 1.614 3.432 -24.241 1.00 77.00 182 PHE A O 1
ATOM 1521 N N . LEU A 1 183 ? 1.756 5.296 -23.012 1.00 75.00 183 LEU A N 1
ATOM 1522 C CA . LEU A 1 183 ? 0.331 5.349 -22.676 1.00 75.00 183 LEU A CA 1
ATOM 1523 C C . LEU A 1 183 ? -0.549 5.589 -23.907 1.00 75.00 183 LEU A C 1
ATOM 1525 O O . LEU A 1 183 ? -1.592 4.953 -24.040 1.00 75.00 183 LEU A O 1
ATOM 1529 N N . LYS A 1 184 ? -0.132 6.463 -24.833 1.00 76.06 184 LYS A N 1
ATOM 1530 C CA . LYS A 1 184 ? -0.846 6.685 -26.102 1.00 76.06 184 LYS A CA 1
ATOM 1531 C C . LYS A 1 184 ? -0.896 5.415 -26.957 1.00 76.06 184 LYS A C 1
ATOM 1533 O O . LYS A 1 184 ? -1.955 5.094 -27.497 1.00 76.06 184 LYS A O 1
ATOM 1538 N N . ASP A 1 185 ? 0.213 4.687 -27.038 1.00 73.81 185 ASP A N 1
ATOM 1539 C CA . ASP A 1 185 ? 0.331 3.478 -27.857 1.00 73.81 185 ASP A CA 1
ATOM 1540 C C . ASP A 1 185 ? -0.428 2.292 -27.237 1.00 73.81 185 ASP A C 1
ATOM 1542 O O . ASP A 1 185 ? -1.085 1.523 -27.943 1.00 73.81 185 ASP A O 1
ATOM 1546 N N . ASN A 1 186 ? -0.408 2.170 -25.906 1.00 65.88 186 ASN A N 1
ATOM 1547 C CA . ASN A 1 186 ? -1.028 1.049 -25.197 1.00 65.88 186 ASN A CA 1
ATOM 1548 C C . ASN A 1 186 ? -2.496 1.274 -24.827 1.00 65.88 186 ASN A C 1
ATOM 1550 O O . ASN A 1 186 ? -3.225 0.291 -24.737 1.00 65.88 186 ASN A O 1
ATOM 1554 N N . ASN A 1 187 ? -2.996 2.511 -24.731 1.00 61.00 187 ASN A N 1
ATOM 1555 C CA . ASN A 1 187 ? -4.440 2.756 -24.579 1.00 61.00 187 ASN A CA 1
ATOM 1556 C C . ASN A 1 187 ? -5.260 2.236 -25.776 1.00 61.00 187 ASN A C 1
ATOM 1558 O O . ASN A 1 187 ? -6.442 1.927 -25.621 1.00 61.00 187 ASN A O 1
ATOM 1562 N N . LYS A 1 188 ? -4.640 2.072 -26.955 1.00 53.09 188 LYS A N 1
ATOM 1563 C CA . LYS A 1 188 ? -5.260 1.398 -28.109 1.00 53.09 188 LYS A CA 1
ATOM 1564 C C . LYS A 1 188 ? -5.358 -0.124 -27.928 1.00 53.09 188 LYS A C 1
ATOM 1566 O O . LYS A 1 188 ? -6.318 -0.718 -28.400 1.00 53.09 188 LYS A O 1
ATOM 1571 N N . ARG A 1 189 ? -4.402 -0.746 -27.224 1.00 46.78 189 ARG A N 1
ATOM 1572 C CA . ARG A 1 189 ? -4.325 -2.205 -26.980 1.00 46.78 189 ARG A CA 1
ATOM 1573 C C . ARG A 1 189 ? -5.021 -2.650 -25.688 1.00 46.78 189 ARG A C 1
ATOM 1575 O O . ARG A 1 189 ? -5.553 -3.754 -25.629 1.00 46.78 189 ARG A O 1
ATOM 1582 N N . ALA A 1 190 ? -5.085 -1.798 -24.668 1.00 45.59 190 ALA A N 1
ATOM 1583 C CA . ALA A 1 190 ? -5.741 -2.093 -23.392 1.00 45.59 190 ALA A CA 1
ATOM 1584 C C . ALA A 1 190 ? -7.253 -2.337 -23.536 1.00 45.59 190 ALA A C 1
ATOM 1586 O O . ALA A 1 190 ? -7.823 -3.093 -22.759 1.00 45.59 190 ALA A O 1
ATOM 1587 N N . ARG A 1 191 ? -7.893 -1.779 -24.576 1.00 42.84 191 ARG A N 1
ATOM 1588 C CA . ARG A 1 191 ? -9.292 -2.086 -24.928 1.00 42.84 191 ARG A CA 1
ATOM 1589 C C . ARG A 1 191 ? -9.507 -3.530 -25.406 1.00 42.84 191 ARG A C 1
ATOM 1591 O O . ARG A 1 191 ? -10.648 -3.965 -25.463 1.00 42.84 191 ARG A O 1
ATOM 1598 N N . THR A 1 192 ? -8.440 -4.257 -25.747 1.00 39.12 192 THR A N 1
ATOM 1599 C CA . THR A 1 192 ? -8.499 -5.627 -26.294 1.00 39.12 192 THR A CA 1
ATOM 1600 C C . THR A 1 192 ? -7.984 -6.714 -25.346 1.00 39.12 192 THR A C 1
ATOM 1602 O O . THR A 1 192 ? -8.126 -7.890 -25.658 1.00 39.12 192 THR A O 1
ATOM 1605 N N . TYR A 1 193 ? -7.401 -6.354 -24.196 1.00 38.03 193 TYR A N 1
ATOM 1606 C CA . TYR A 1 193 ? -6.862 -7.319 -23.232 1.00 38.03 193 TYR A CA 1
ATOM 1607 C C . TYR A 1 193 ? -7.723 -7.363 -21.968 1.00 38.03 193 TYR A C 1
ATOM 1609 O O . TYR A 1 193 ? -7.728 -6.421 -21.174 1.00 38.03 193 TYR A O 1
ATOM 1617 N N . ASP A 1 194 ? -8.434 -8.474 -21.773 1.00 41.38 194 ASP A N 1
ATOM 1618 C CA . ASP A 1 194 ? -9.208 -8.726 -20.562 1.00 41.38 194 ASP A CA 1
ATOM 1619 C C . ASP A 1 194 ? -8.323 -9.300 -19.443 1.00 41.38 194 ASP A C 1
ATOM 1621 O O . ASP A 1 194 ? -8.096 -10.508 -19.322 1.00 41.38 194 ASP A O 1
ATOM 1625 N N . TRP A 1 195 ? -7.821 -8.399 -18.601 1.00 43.62 195 TRP A N 1
ATOM 1626 C CA . TRP A 1 195 ? -7.017 -8.728 -17.424 1.00 43.62 195 TRP A CA 1
ATO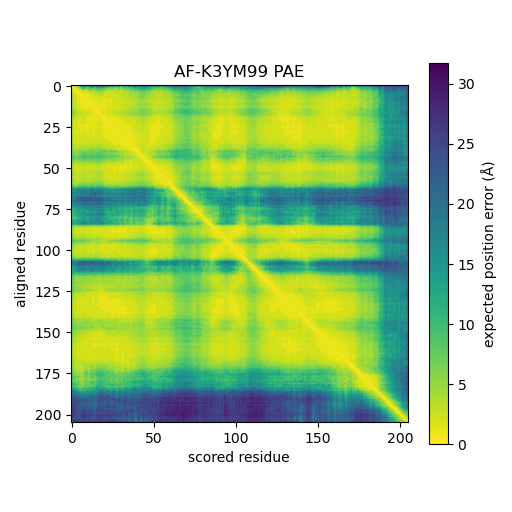M 1627 C C . TRP A 1 195 ? -7.821 -9.391 -16.292 1.00 43.62 195 TRP A C 1
ATOM 1629 O O . TRP A 1 195 ? -7.216 -9.820 -15.309 1.00 43.62 195 TRP A O 1
ATOM 1639 N N . SER A 1 196 ? -9.153 -9.504 -16.412 1.00 41.62 196 SER A N 1
ATOM 1640 C CA . SER A 1 196 ? -9.992 -10.200 -15.425 1.00 41.62 196 SER A CA 1
ATOM 1641 C C . SER A 1 196 ? -9.828 -11.725 -15.460 1.00 41.62 196 SER A C 1
ATOM 1643 O O . SER A 1 196 ? -10.135 -12.402 -14.484 1.00 41.62 196 SER A O 1
ATOM 1645 N N . SER A 1 197 ? -9.266 -12.262 -16.547 1.00 41.34 197 SER A N 1
ATOM 1646 C CA . SER A 1 197 ? -9.158 -13.705 -16.792 1.00 41.34 197 SER A CA 1
ATOM 1647 C C . SER A 1 197 ? -8.022 -14.423 -16.046 1.00 41.34 197 SER A C 1
ATOM 1649 O O . SER A 1 197 ? -7.991 -15.652 -16.050 1.00 41.34 197 SER A O 1
ATOM 1651 N N . LYS A 1 198 ? -7.075 -13.705 -15.415 1.00 41.00 198 LYS A N 1
ATOM 1652 C CA . LYS A 1 198 ? -5.890 -14.331 -14.775 1.00 41.00 198 LYS A CA 1
ATOM 1653 C C . LYS A 1 198 ? -5.596 -13.915 -13.334 1.00 41.00 198 LYS A C 1
ATOM 1655 O O . LYS A 1 198 ? -4.789 -14.565 -12.683 1.00 41.00 198 LYS A O 1
ATOM 1660 N N . VAL A 1 199 ? -6.238 -12.871 -12.816 1.00 37.94 199 VAL A N 1
ATOM 1661 C CA . VAL A 1 199 ? -6.157 -12.466 -11.403 1.00 37.94 199 VAL A CA 1
ATOM 1662 C C . VAL A 1 199 ? -7.503 -11.835 -11.052 1.00 37.94 199 VAL A C 1
ATOM 1664 O O . VAL A 1 199 ? -7.941 -10.988 -11.833 1.00 37.94 199 VAL A O 1
ATOM 1667 N N . PRO A 1 200 ? -8.152 -12.162 -9.917 1.00 31.30 200 PRO A N 1
ATOM 1668 C CA . PRO A 1 200 ? -9.399 -11.513 -9.535 1.00 31.30 200 PRO A CA 1
ATOM 1669 C C . PRO A 1 200 ? -9.154 -10.008 -9.401 1.00 31.30 200 PRO A C 1
ATOM 1671 O O . PRO A 1 200 ? -8.489 -9.530 -8.479 1.00 31.30 200 PRO A O 1
ATOM 1674 N N . ILE A 1 201 ? -9.631 -9.253 -10.384 1.00 38.81 201 ILE A N 1
ATOM 1675 C CA . ILE A 1 201 ? -9.917 -7.834 -10.227 1.00 38.81 201 ILE A CA 1
ATOM 1676 C C . ILE A 1 201 ? -11.186 -7.785 -9.373 1.00 38.81 201 ILE A C 1
ATOM 1678 O O . ILE A 1 201 ? -12.011 -8.696 -9.467 1.00 38.81 201 ILE A O 1
ATOM 1682 N N . MET A 1 202 ? -11.324 -6.762 -8.522 1.00 29.69 202 MET A N 1
ATOM 1683 C CA . MET A 1 202 ? -12.604 -6.468 -7.872 1.00 29.69 202 MET A CA 1
ATOM 1684 C C . MET A 1 202 ? -13.747 -6.692 -8.872 1.00 29.69 202 MET A C 1
ATOM 1686 O O . MET A 1 202 ? -13.605 -6.274 -10.030 1.00 29.69 202 MET A O 1
ATOM 1690 N N . PRO A 1 203 ? -14.836 -7.369 -8.470 1.00 25.78 203 PRO A N 1
ATOM 1691 C CA . PRO A 1 203 ? -15.970 -7.553 -9.356 1.00 25.78 203 PRO A CA 1
ATOM 1692 C C . PRO A 1 203 ? -16.390 -6.183 -9.885 1.00 25.78 203 PRO A C 1
ATOM 1694 O O . PRO A 1 203 ? -16.449 -5.211 -9.131 1.00 25.78 203 PRO A O 1
ATOM 1697 N N . LYS A 1 204 ? -16.639 -6.109 -11.195 1.00 32.66 204 LYS A N 1
ATOM 1698 C CA . LYS A 1 204 ? -17.486 -5.044 -11.725 1.00 32.66 204 LYS A CA 1
ATOM 1699 C C . LYS A 1 204 ? -18.828 -5.210 -11.009 1.00 32.66 204 LYS A C 1
ATOM 1701 O O . LYS A 1 204 ? -19.500 -6.213 -11.243 1.00 32.66 204 LYS A O 1
ATOM 1706 N N . LEU A 1 205 ? -19.116 -4.300 -10.085 1.00 33.31 205 LEU A N 1
ATOM 1707 C CA . LEU A 1 205 ? -20.434 -4.078 -9.503 1.00 33.31 205 LEU A CA 1
ATOM 1708 C C . LEU A 1 205 ? -21.055 -2.903 -10.252 1.00 33.31 205 LEU A C 1
ATOM 1710 O O . LEU A 1 205 ? -20.328 -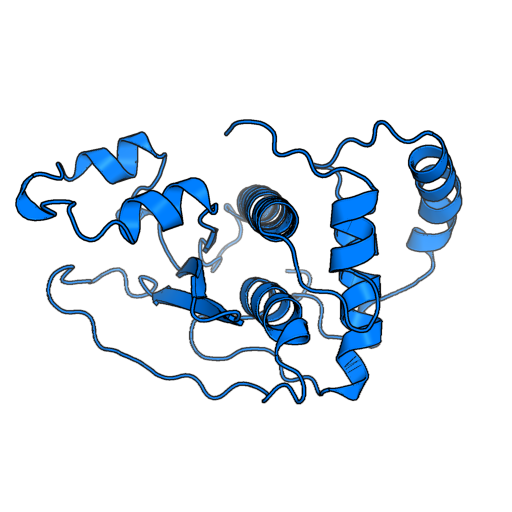1.896 -10.430 1.00 33.31 205 LEU A O 1
#

Organism: Setaria italica (NCBI:txid4555)